Protein 3ET3 (pdb70)

CATH classification: 1.10.565.10

Secondary structure (DSSP, 8-state):
--HHHHHHHHHHHHHHHHHH-SS-HHHHHHHHHT-SSSPPPEEE-SHHHHHHHTTT---HHHHHHHHHHHHHHHHHHHHHHHHHHSTTGGGS-HHHHHHHHHHHHHHHHHHHHHHTEETTEEEETTTTEEEEHHHHHTSTHHHHTSSHHHHHHHHHHHTT---HHHHHHHHHHHHT-TT-TT-S-HHHHHHHHHHHHHHHHHHHHHH-TT-TTHHHHHHHHHHHHHHHHHHHHHHHHHHHHS-SS----HHHHHHHTT--/---HHHH-HHHHHHH-

Foldseek 3Di:
DDDVVLVVLLVLLLVQLCVLDVAFLVNLVCQVVVVDPDDHAQEDEEDVSVVVNVPQFVDPLVVVVVQVLVVLVSQLVSLLSSQVSNPLLVVDDVVLNVLLSLLQSQLLVLVRQLSQDDLFFGQGRSNNYTYGLNSQLPRPPLRNVQCPLSSVLSHVSCVLVDGSSLSSLLSNLSSLDLPRPPRPDRVSSVVSSVSSLVSNVVCCCVVPVPDPCSSVVSVVSSVVSNVSVVVNLVSVVCCVVDHDPDDHDPVVVVSSVVRD/DADPCRVCVVVVVVVD

GO terms:
  GO:0005515 protein binding (F, IPI)
  GO:0042802 identical protein binding (F, IPI)
  GO:0004879 nuclear receptor activity (F, IDA)
  GO:0005634 nucleus (C, IDA)
  GO:0035357 peroxisome proliferator activated receptor signaling pathway (P, IDA)
  GO:0003700 DNA-binding transcription factor activity (F, IDA)
  GO:0010629 negative regulation of gene expression (P, IDA)
  GO:1904893 negative regulation of receptor signaling pathway via STAT (P, IDA)
  GO:0035357 peroxisome proliferator activated receptor signaling pathway (P, IGI)
  GO:0010628 positive regulation of gene expression (P, IGI)
  GO:0010629 negative regulation of gene expression (P, IGI)
  GO:1903845 negative regulation of cellular response to transforming growth factor beta stimulus (P, IGI)
  GO:0060392 negative regulation of SMAD protein signal transduction (P, IGI)
  GO:0030512 negative regulation of transforming growth factor beta receptor signaling pathway (P, IGI)
  GO:0048662 negative regulation of smooth muscle cell proliferation (P, IGI)
  GO:0045668 negative regulation of osteoblast differentiation (P, IMP)
  GO:0030514 negative regulation of BMP signaling pathway (P, IMP)
  GO:0097677 STAT family protein binding (F, IPI)
  GO:0050699 WW domain binding (F, IMP)
  GO:0045944 positive regulation of transcription by RNA polymerase II (P, IDA)

Nearest PDB structures (foldseek):
  6ktm-assembly1_A  TM=9.977E-01  e=9.177E-34  Homo sapiens
  3b0r-assembly1_A  TM=9.880E-01  e=4.851E-33  Homo sapiens
  3adv-assembly1_A  TM=9.831E-01  e=4.032E-33  Homo sapiens
  4r6s-assembly2_A  TM=9.812E-01  e=6.403E-33  Homo sapiens
  6k0t-assembly1_A  TM=9.739E-01  e=4.223E-33  Homo sapiens

Structure (mmCIF, N/CA/C/O backbone):
data_3ET3
#
_entry.id   3ET3
#
_cell.length_a   52.853
_cell.length_b   86.671
_cell.length_c   122.135
_cell.angle_alpha   90.00
_cell.angle_beta   90.00
_cell.angle_gamma   90.00
#
_symmetry.space_group_name_H-M   'C 2 2 21'
#
loop_
_entity.id
_entity.type
_entity.pdbx_description
1 polymer 'Peroxisome proliferator-activated receptor gamma'
2 polymer 'Steroid receptor coactivator 1'
3 non-polymer '3-{5-methoxy-1-[(4-methoxyphenyl)sulfonyl]-1H-indol-3-yl}propanoic acid'
4 water water
#
loop_
_atom_site.group_PDB
_atom_site.id
_atom_site.type_symbol
_atom_site.label_atom_id
_atom_site.label_alt_id
_atom_site.label_comp_id
_atom_site.label_asym_id
_atom_site.label_entity_id
_atom_site.label_seq_id
_atom_site.pdbx_PDB_ins_code
_atom_site.Cartn_x
_atom_site.Cartn_y
_atom_site.Cartn_z
_atom_site.occupancy
_atom_site.B_iso_or_equiv
_atom_site.auth_seq_id
_atom_site.auth_comp_id
_atom_site.auth_asym_id
_atom_site.auth_atom_id
_atom_site.pdbx_PDB_model_num
ATOM 1 N N . MET A 1 21 ? 38.432 58.101 87.294 1.00 65.59 206 MET A N 1
ATOM 2 C CA . MET A 1 21 ? 37.883 58.363 85.970 1.00 64.53 206 MET A CA 1
ATOM 3 C C . MET A 1 21 ? 36.571 59.129 86.036 1.00 60.50 206 MET A C 1
ATOM 4 O O . MET A 1 21 ? 35.675 58.786 86.807 1.00 63.62 206 MET A O 1
ATOM 9 N N . GLU A 1 22 ? 36.469 60.173 85.223 1.00 53.80 207 GLU A N 1
ATOM 10 C CA . GLU A 1 22 ? 35.231 60.924 85.097 1.00 59.05 207 GLU A CA 1
ATOM 11 C C . GLU A 1 22 ? 34.454 60.476 83.858 1.00 49.12 207 GLU A C 1
ATOM 12 O O . GLU A 1 22 ? 34.990 59.784 82.988 1.00 38.79 207 GLU A O 1
ATOM 18 N N . SER A 1 23 ? 33.193 60.882 83.786 1.00 52.43 208 SER A N 1
ATOM 19 C CA . SER A 1 23 ? 32.267 60.387 82.770 1.00 54.55 208 SER A CA 1
ATOM 20 C C . SER A 1 23 ? 32.839 60.355 81.348 1.00 52.27 208 SER A C 1
ATOM 21 O O . SER A 1 23 ? 32.808 59.318 80.693 1.00 53.37 208 SER A O 1
ATOM 24 N N . ALA A 1 24 ? 33.360 61.482 80.873 1.00 54.59 209 ALA A N 1
ATOM 25 C CA . ALA A 1 24 ? 33.901 61.545 79.518 1.00 49.57 209 ALA A CA 1
ATOM 26 C C . ALA A 1 24 ? 34.895 60.413 79.251 1.00 43.75 209 ALA A C 1
ATOM 27 O O . ALA A 1 24 ? 34.851 59.779 78.202 1.00 47.13 209 ALA A O 1
ATOM 29 N N . ASP A 1 25 ? 35.780 60.157 80.208 1.00 43.41 210 ASP A N 1
ATOM 30 C CA . ASP A 1 25 ? 36.747 59.068 80.079 1.00 38.48 210 ASP A CA 1
ATOM 31 C C . ASP A 1 25 ? 36.057 57.710 80.069 1.00 42.08 210 ASP A C 1
ATOM 32 O O . ASP A 1 25 ? 36.444 56.818 79.320 1.00 35.72 210 ASP A O 1
ATOM 37 N N . LEU A 1 26 ? 35.054 57.546 80.925 1.00 43.06 211 LEU A N 1
ATOM 38 C CA . LEU A 1 26 ? 34.296 56.298 80.965 1.00 42.61 211 LEU A CA 1
ATOM 39 C C . LEU A 1 26 ? 33.576 56.022 79.651 1.00 40.83 211 LEU A C 1
ATOM 40 O O . LEU A 1 26 ? 33.466 54.869 79.230 1.00 35.50 211 LEU A O 1
ATOM 45 N N . ARG A 1 27 ? 33.077 57.081 79.016 1.00 41.00 212 ARG A N 1
ATOM 46 C CA . ARG A 1 27 ? 32.384 56.955 77.736 1.00 41.02 212 ARG A CA 1
ATOM 47 C C . ARG A 1 27 ? 33.362 56.601 76.619 1.00 39.20 212 ARG A C 1
ATOM 48 O O . ARG A 1 27 ? 33.043 55.821 75.715 1.00 39.51 212 ARG A O 1
ATOM 56 N N . ALA A 1 28 ? 34.554 57.183 76.681 1.00 38.50 213 ALA A N 1
ATOM 57 C CA . ALA A 1 28 ? 35.598 56.873 75.711 1.00 39.18 213 ALA A CA 1
ATOM 58 C C . ALA A 1 28 ? 36.017 55.414 75.838 1.00 36.25 213 ALA A C 1
ATOM 59 O O . ALA A 1 28 ? 36.229 54.732 74.840 1.00 33.86 213 ALA A O 1
ATOM 61 N N . LEU A 1 29 ? 36.132 54.940 77.076 1.00 34.46 214 LEU A N 1
ATOM 62 C CA . LEU A 1 29 ? 36.486 53.547 77.333 1.00 37.00 214 LEU A CA 1
ATOM 63 C C . LEU A 1 29 ? 35.430 52.593 76.786 1.00 32.76 214 LEU A C 1
ATOM 64 O O . LEU A 1 29 ? 35.752 51.597 76.140 1.00 37.76 214 LEU A O 1
ATOM 69 N N . ALA A 1 30 ? 34.165 52.905 77.039 1.00 31.43 215 ALA A N 1
ATOM 70 C CA . ALA A 1 30 ? 33.059 52.118 76.498 1.00 33.75 215 ALA A CA 1
ATOM 71 C C . ALA A 1 30 ? 33.078 52.035 74.962 1.00 34.69 215 ALA A C 1
ATOM 72 O O . ALA A 1 30 ? 32.869 50.971 74.387 1.00 35.94 215 ALA A O 1
ATOM 74 N N . LYS A 1 31 ? 33.327 53.156 74.295 1.00 37.79 216 LYS A N 1
ATOM 75 C CA . LYS A 1 31 ? 33.401 53.140 72.839 1.00 40.15 216 LYS A CA 1
ATOM 76 C C . LYS A 1 31 ? 34.634 52.381 72.346 1.00 36.05 216 LYS A C 1
ATOM 77 O O . LYS A 1 31 ? 34.553 51.620 71.384 1.00 34.33 216 LYS A O 1
ATOM 83 N N . HIS A 1 32 ? 35.770 52.593 73.006 1.00 34.55 217 HIS A N 1
ATOM 84 C CA . HIS A 1 32 ? 36.975 51.845 72.673 1.00 35.58 217 HIS A CA 1
ATOM 85 C C . HIS A 1 32 ? 36.694 50.355 72.676 1.00 31.09 217 HIS A C 1
ATOM 86 O O . HIS A 1 32 ? 37.050 49.649 71.741 1.00 30.31 217 HIS A O 1
ATOM 93 N N . LEU A 1 33 ? 36.065 49.876 73.747 1.00 34.30 218 LEU A N 1
ATOM 94 C CA . LEU A 1 33 ? 35.778 48.458 73.896 1.00 31.62 218 LEU A CA 1
ATOM 95 C C . LEU A 1 33 ? 34.801 47.974 72.839 1.00 26.75 218 LEU A C 1
ATOM 96 O O . LEU A 1 33 ? 34.966 46.892 72.294 1.00 30.72 218 LEU A O 1
ATOM 101 N N . TYR A 1 34 ? 33.775 48.773 72.566 1.00 29.48 219 TYR A N 1
ATOM 102 C CA . TYR A 1 34 ? 32.770 48.417 71.572 1.00 31.90 219 TYR A CA 1
ATOM 103 C C . TYR A 1 34 ? 33.386 48.213 70.195 1.00 32.20 219 TYR A C 1
ATOM 104 O O . TYR A 1 34 ? 33.055 47.256 69.502 1.00 26.54 219 TYR A O 1
ATOM 113 N N . ASP A 1 35 ? 34.269 49.127 69.806 1.00 32.53 220 ASP A N 1
ATOM 114 C CA . ASP A 1 35 ? 34.928 49.047 68.506 1.00 41.20 220 ASP A CA 1
ATOM 115 C C . ASP A 1 35 ? 35.806 47.806 68.394 1.00 41.51 220 ASP A C 1
ATOM 116 O O . ASP A 1 35 ? 35.798 47.141 67.367 1.00 31.65 220 ASP A O 1
ATOM 121 N N . SER A 1 36 ? 36.560 47.487 69.449 1.00 34.27 221 SER A N 1
ATOM 122 C CA . SER A 1 36 ? 37.404 46.295 69.420 1.00 37.76 221 SER A CA 1
ATOM 123 C C . SER A 1 36 ? 36.549 45.031 69.468 1.00 37.29 221 SER A C 1
ATOM 124 O O . SER A 1 36 ? 36.903 44.006 68.885 1.00 37.08 221 SER A O 1
ATOM 127 N N . TYR A 1 37 ? 35.429 45.109 70.179 1.00 32.52 222 TYR A N 1
ATOM 128 C CA . TYR A 1 37 ? 34.465 44.023 70.237 1.00 26.11 222 TYR A CA 1
ATOM 129 C C . TYR A 1 37 ? 33.987 43.721 68.816 1.00 36.38 222 TYR A C 1
ATOM 130 O O . TYR A 1 37 ? 33.960 42.572 68.391 1.00 32.36 222 TYR A O 1
ATOM 139 N N . ILE A 1 38 ? 33.619 44.766 68.083 1.00 31.61 223 ILE A N 1
ATOM 140 C CA . ILE A 1 38 ? 33.147 44.608 66.707 1.00 38.69 223 ILE A CA 1
ATOM 141 C C . ILE A 1 38 ? 34.227 44.016 65.791 1.00 35.47 223 ILE A C 1
ATOM 142 O O . ILE A 1 38 ? 33.935 43.215 64.909 1.00 34.94 223 ILE A O 1
ATOM 147 N N . LYS A 1 39 ? 35.477 44.385 66.022 1.00 35.92 224 LYS A N 1
ATOM 148 C CA . LYS A 1 39 ? 36.567 43.850 65.215 1.00 49.13 224 LYS A CA 1
ATOM 149 C C . LYS A 1 39 ? 36.971 42.426 65.603 1.00 43.57 224 LYS A C 1
ATOM 150 O O . LYS A 1 39 ? 37.529 41.698 64.784 1.00 40.68 224 LYS A O 1
ATOM 156 N N . SER A 1 40 ? 36.668 42.021 66.834 1.00 34.05 225 SER A N 1
ATOM 157 C CA . SER A 1 40 ? 37.065 40.697 67.326 1.00 38.24 225 SER A CA 1
ATOM 158 C C . SER A 1 40 ? 36.026 39.589 67.131 1.00 33.22 225 SER A C 1
ATOM 159 O O . SER A 1 40 ? 36.382 38.425 66.956 1.00 33.98 225 SER A O 1
ATOM 162 N N . PHE A 1 41 ? 34.749 39.941 67.201 1.00 31.56 226 PHE A N 1
ATOM 163 C CA . PHE A 1 41 ? 33.683 38.947 67.120 1.00 25.83 226 PHE A CA 1
ATOM 164 C C . PHE A 1 41 ? 32.831 39.134 65.865 1.00 35.76 226 PHE A C 1
ATOM 165 O O . PHE A 1 41 ? 32.043 40.071 65.778 1.00 33.21 226 PHE A O 1
ATOM 173 N N . PRO A 1 42 ? 32.983 38.226 64.891 1.00 41.51 227 PRO A N 1
ATOM 174 C CA . PRO A 1 42 ? 32.286 38.314 63.601 1.00 47.81 227 PRO A CA 1
ATOM 175 C C . PRO A 1 42 ? 30.765 38.349 63.737 1.00 43.17 227 PRO A C 1
ATOM 176 O O . PRO A 1 42 ? 30.111 39.153 63.071 1.00 38.90 227 PRO A O 1
ATOM 180 N N . LEU A 1 43 ? 30.209 37.500 64.596 1.00 35.50 228 LEU A N 1
ATOM 181 C CA . LEU A 1 43 ? 28.765 37.465 64.789 1.00 35.52 228 LEU A CA 1
ATOM 182 C C . LEU A 1 43 ? 28.348 38.187 66.073 1.00 38.90 228 LEU A C 1
ATOM 183 O O . LEU A 1 43 ? 28.572 37.700 67.178 1.00 39.10 228 LEU A O 1
ATOM 188 N N . THR A 1 44 ? 27.752 39.361 65.904 1.00 38.21 229 THR A N 1
ATOM 189 C CA . THR A 1 44 ? 27.301 40.178 67.018 1.00 40.41 229 THR A CA 1
ATOM 190 C C . THR A 1 44 ? 25.898 39.774 67.471 1.00 39.67 229 THR A C 1
ATOM 191 O O . THR A 1 44 ? 25.207 39.017 66.778 1.00 31.52 229 THR A O 1
ATOM 195 N N . LYS A 1 45 ? 25.474 40.267 68.634 1.00 32.87 230 LYS A N 1
ATOM 196 C CA . LYS A 1 45 ? 24.105 40.025 69.078 1.00 30.86 230 LYS A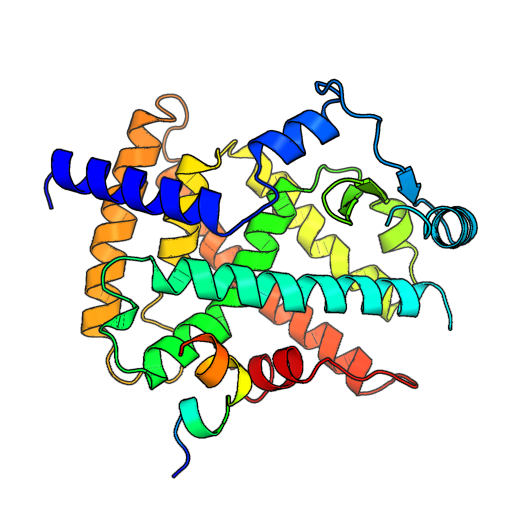 CA 1
ATOM 197 C C . LYS A 1 45 ? 23.118 40.667 68.106 1.00 32.87 230 LYS A C 1
ATOM 198 O O . LYS A 1 45 ? 22.073 40.093 67.798 1.00 30.34 230 LYS A O 1
ATOM 204 N N . ALA A 1 46 ? 23.453 41.862 67.626 1.00 34.03 231 ALA A N 1
ATOM 205 C CA . ALA A 1 46 ? 22.583 42.567 66.684 1.00 40.45 231 ALA A CA 1
ATOM 206 C C . ALA A 1 46 ? 22.228 41.685 65.488 1.00 42.02 231 ALA A C 1
ATOM 207 O O . ALA A 1 46 ? 21.048 41.492 65.178 1.00 40.62 231 ALA A O 1
ATOM 209 N N . LYS A 1 47 ? 23.250 41.146 64.829 1.00 41.78 232 LYS A N 1
ATOM 210 C CA . LYS A 1 47 ? 23.045 40.285 63.667 1.00 47.13 232 LYS A CA 1
ATOM 211 C C . LYS A 1 47 ? 22.270 39.045 64.082 1.00 44.10 232 LYS A C 1
ATOM 212 O O . LYS A 1 47 ? 21.273 38.670 63.460 1.00 41.98 232 LYS A O 1
ATOM 218 N N . ALA A 1 48 ? 22.738 38.411 65.151 1.00 34.29 233 ALA A N 1
ATOM 219 C CA . ALA A 1 48 ? 22.124 37.194 65.647 1.00 28.75 233 ALA A CA 1
ATOM 220 C C . ALA A 1 48 ? 20.618 37.344 65.888 1.00 35.57 233 ALA A C 1
ATOM 221 O O . ALA A 1 48 ? 19.843 36.482 65.491 1.00 38.68 233 ALA A O 1
ATOM 223 N N . ARG A 1 49 ? 20.201 38.422 66.551 1.00 37.63 234 ARG A N 1
ATOM 224 C CA . ARG A 1 49 ? 18.790 38.560 66.905 1.00 36.22 234 ARG A CA 1
ATOM 225 C C . ARG A 1 49 ? 17.971 38.875 65.661 1.00 46.56 234 ARG A C 1
ATOM 226 O O . ARG A 1 49 ? 16.797 38.526 65.576 1.00 48.89 234 ARG A O 1
ATOM 234 N N . ALA A 1 50 ? 18.601 39.542 64.701 1.00 43.01 235 ALA A N 1
ATOM 235 C CA . ALA A 1 50 ? 17.958 39.843 63.426 1.00 50.56 235 ALA A CA 1
ATOM 236 C C . ALA A 1 50 ? 17.612 38.544 62.702 1.00 54.28 235 ALA A C 1
ATOM 237 O O . ALA A 1 50 ? 16.518 38.388 62.153 1.00 58.51 235 ALA A O 1
ATOM 239 N N . ILE A 1 51 ? 18.559 37.615 62.716 1.00 45.09 236 ILE A N 1
ATOM 240 C CA . ILE A 1 51 ? 18.387 36.294 62.133 1.00 50.72 236 ILE A CA 1
ATOM 241 C C . ILE A 1 51 ? 17.326 35.487 62.877 1.00 51.09 236 ILE A C 1
ATOM 242 O O . ILE A 1 51 ? 16.431 34.899 62.263 1.00 51.18 236 ILE A O 1
ATOM 247 N N . LEU A 1 52 ? 17.439 35.462 64.199 1.00 40.89 237 LEU A N 1
ATOM 248 C CA . LEU A 1 52 ? 16.475 34.800 65.076 1.00 44.41 237 LEU A CA 1
ATOM 249 C C . LEU A 1 52 ? 15.054 35.345 64.921 1.00 54.10 237 LEU A C 1
ATOM 250 O O . LEU A 1 52 ? 14.076 34.623 65.125 1.00 60.34 237 LEU A O 1
ATOM 255 N N . THR A 1 53 ? 14.946 36.627 64.589 1.00 52.06 238 THR A N 1
ATOM 256 C CA . THR A 1 53 ? 13.651 37.288 64.498 1.00 59.55 238 THR A CA 1
ATOM 257 C C . THR A 1 53 ? 13.089 37.193 63.083 1.00 61.11 238 THR A C 1
ATOM 258 O O . THR A 1 53 ? 11.907 37.449 62.855 1.00 56.56 238 THR A O 1
ATOM 262 N N . GLY A 1 54 ? 13.948 36.812 62.142 1.00 70.03 239 GLY A N 1
ATOM 263 C CA . GLY A 1 54 ? 13.580 36.746 60.740 1.00 80.09 239 GLY A CA 1
ATOM 264 C C . GLY A 1 54 ? 13.573 38.128 60.117 1.00 83.70 239 GLY A C 1
ATOM 265 O O . GLY A 1 54 ? 13.076 38.321 59.008 1.00 89.93 239 GLY A O 1
ATOM 266 N N . LYS A 1 55 ? 14.131 39.094 60.839 1.00 78.15 240 LYS A N 1
ATOM 267 C CA . LYS A 1 55 ? 14.145 40.478 60.383 1.00 86.23 240 LYS A CA 1
ATOM 268 C C . LYS A 1 55 ? 15.409 40.809 59.591 1.00 86.10 240 LYS A C 1
ATOM 269 O O . LYS A 1 55 ? 15.969 41.899 59.723 1.00 86.04 240 LYS A O 1
ATOM 275 N N . THR A 1 56 ? 15.850 39.857 58.773 1.00 79.53 241 THR A N 1
ATOM 276 C CA . THR A 1 56 ? 16.989 40.055 57.884 1.00 77.51 241 THR A CA 1
ATOM 277 C C . THR A 1 56 ? 16.599 39.711 56.453 1.00 76.54 241 THR A C 1
ATOM 278 O O . THR A 1 56 ? 15.690 38.909 56.234 1.00 65.46 241 THR A O 1
ATOM 282 N N . THR A 1 57 ? 17.288 40.317 55.487 1.00 80.57 242 THR A N 1
ATOM 283 C CA . THR A 1 57 ? 17.123 39.956 54.079 1.00 86.43 242 THR A CA 1
ATOM 284 C C . THR A 1 57 ? 17.826 38.629 53.791 1.00 88.47 242 THR A C 1
ATOM 285 O O . THR A 1 57 ? 17.627 38.022 52.737 1.00 80.92 242 THR A O 1
ATOM 289 N N . ASP A 1 58 ? 18.645 38.185 54.741 1.00 92.36 243 ASP A N 1
ATOM 290 C CA . ASP A 1 58 ? 19.368 36.924 54.624 1.00 97.26 243 ASP A CA 1
ATOM 291 C C . ASP A 1 58 ? 18.395 35.751 54.586 1.00 93.02 243 ASP A C 1
ATOM 292 O O . ASP A 1 58 ? 17.286 35.840 55.115 1.00 92.12 243 ASP A O 1
ATOM 297 N N . LYS A 1 59 ? 18.808 34.653 53.963 1.00 91.52 244 LYS A N 1
ATOM 298 C CA . LYS A 1 59 ? 17.980 33.450 53.933 1.00 89.56 244 LYS A CA 1
ATOM 299 C C . LYS A 1 59 ? 17.983 32.766 55.302 1.00 84.56 244 LYS A C 1
ATOM 300 O O . LYS A 1 59 ? 19.026 32.672 55.954 1.00 78.73 244 LYS A O 1
ATOM 306 N N . SER A 1 60 ? 16.811 32.303 55.732 1.00 78.62 245 SER A N 1
ATOM 307 C CA . SER A 1 60 ? 16.658 31.668 57.040 1.00 73.50 245 SER A CA 1
ATOM 308 C C . SER A 1 60 ? 17.665 30.540 57.246 1.00 61.88 245 SER A C 1
ATOM 309 O O . SER A 1 60 ? 17.983 29.804 56.309 1.00 55.35 245 SER A O 1
ATOM 312 N N . PRO A 1 61 ? 18.165 30.395 58.482 1.00 55.42 246 PRO A N 1
ATOM 313 C CA . PRO A 1 61 ? 19.140 29.344 58.783 1.00 56.46 246 PRO A CA 1
ATOM 314 C C . PRO A 1 61 ? 18.599 27.964 58.430 1.00 50.04 246 PRO A C 1
ATOM 315 O O . PRO A 1 61 ? 17.385 27.743 58.451 1.00 45.19 246 PRO A O 1
ATOM 319 N N . PHE A 1 62 ? 19.496 27.044 58.105 1.00 46.80 247 PHE A N 1
ATOM 320 C CA . PHE A 1 62 ? 19.114 25.651 57.955 1.00 47.29 247 PHE A CA 1
ATOM 321 C C . PHE A 1 62 ? 18.838 25.092 59.347 1.00 48.04 247 PHE A C 1
ATOM 322 O O . PHE A 1 62 ? 19.636 25.287 60.266 1.00 42.44 247 PHE A O 1
ATOM 330 N N . VAL A 1 63 ? 17.706 24.410 59.509 1.00 45.21 248 VAL A N 1
ATOM 331 C CA . VAL A 1 63 ? 17.320 23.892 60.815 1.00 39.93 248 VAL A CA 1
ATOM 332 C C . VAL A 1 63 ? 17.785 22.458 61.008 1.00 38.37 248 VAL A C 1
ATOM 333 O O . VAL A 1 63 ? 17.433 21.581 60.229 1.00 39.39 248 VAL A O 1
ATOM 337 N N . ILE A 1 64 ? 18.598 22.230 62.034 1.00 39.34 249 ILE A N 1
ATOM 338 C CA . ILE A 1 64 ? 18.966 20.874 62.428 1.00 42.77 249 ILE A CA 1
ATOM 339 C C . ILE A 1 64 ? 18.095 20.440 63.608 1.00 40.12 249 ILE A C 1
ATOM 340 O O . ILE A 1 64 ? 18.194 21.002 64.694 1.00 38.20 249 ILE A O 1
ATOM 345 N N . TYR A 1 65 ? 17.244 19.443 63.384 1.00 42.99 250 TYR A N 1
ATOM 346 C CA . TYR A 1 65 ? 16.319 18.967 64.403 1.00 41.96 250 TYR A CA 1
ATOM 347 C C . TYR A 1 65 ? 16.453 17.461 64.641 1.00 42.85 250 TYR A C 1
ATOM 348 O O . TYR A 1 65 ? 15.800 16.902 65.517 1.00 53.85 250 TYR A O 1
ATOM 357 N N . ASP A 1 66 ? 17.307 16.811 63.856 1.00 49.11 251 ASP A N 1
ATOM 358 C CA . ASP A 1 66 ? 17.536 15.374 63.987 1.00 44.90 251 ASP A CA 1
ATOM 359 C C . ASP A 1 66 ? 18.751 14.918 63.173 1.00 44.03 251 ASP A C 1
ATOM 360 O O . ASP A 1 66 ? 19.388 15.717 62.488 1.00 45.29 251 ASP A O 1
ATOM 365 N N . MET A 1 67 ? 19.060 13.628 63.253 1.00 47.28 252 MET A N 1
ATOM 366 C CA . MET A 1 67 ? 20.241 13.076 62.594 1.00 54.30 252 MET A CA 1
ATOM 367 C C . MET A 1 67 ? 20.237 13.334 61.092 1.00 57.18 252 MET A C 1
ATOM 368 O O . MET A 1 67 ? 21.244 13.759 60.524 1.00 60.89 252 MET A O 1
ATOM 373 N N . ASN A 1 68 ? 19.097 13.076 60.457 1.00 50.50 253 ASN A N 1
ATOM 374 C CA . ASN A 1 68 ? 18.940 13.291 59.024 1.00 49.47 253 ASN A CA 1
ATOM 375 C C . ASN A 1 68 ? 19.181 14.738 58.611 1.00 46.31 253 ASN A C 1
ATOM 376 O O . ASN A 1 68 ? 19.916 15.003 57.666 1.00 47.61 253 ASN A O 1
ATOM 381 N N . SER A 1 69 ? 18.551 15.669 59.320 1.00 43.47 254 SER A N 1
ATOM 382 C CA . SER A 1 69 ? 18.679 17.088 59.007 1.00 46.22 254 SER A CA 1
ATOM 383 C C . SER A 1 69 ? 20.105 17.586 59.246 1.00 52.26 254 SER A C 1
ATOM 384 O O . SER A 1 69 ? 20.569 18.520 58.585 1.00 54.72 254 SER A O 1
ATOM 387 N N . LEU A 1 70 ? 20.797 16.956 60.190 1.00 57.72 255 LEU A N 1
ATOM 388 C CA . LEU A 1 70 ? 22.191 17.285 60.474 1.00 60.51 255 LEU A CA 1
ATOM 389 C C . LEU A 1 70 ? 23.077 16.909 59.290 1.00 65.28 255 LEU A C 1
ATOM 390 O O . LEU A 1 70 ? 23.753 17.764 58.716 1.00 66.20 255 LEU A O 1
ATOM 395 N N . MET A 1 71 ? 23.069 15.626 58.937 1.00 63.07 256 MET A N 1
ATOM 396 C CA . MET A 1 71 ? 23.862 15.124 57.817 1.00 70.60 256 MET A CA 1
ATOM 397 C C . MET A 1 71 ? 23.540 15.924 56.567 1.00 71.38 256 MET A C 1
ATOM 398 O O . MET A 1 71 ? 24.424 16.293 55.792 1.00 73.57 256 MET A O 1
ATOM 403 N N . MET A 1 72 ? 22.256 16.200 56.395 1.00 70.44 257 MET A N 1
ATOM 404 C CA . MET A 1 72 ? 21.751 16.865 55.209 1.00 70.09 257 MET A CA 1
ATOM 405 C C . MET A 1 72 ? 22.212 18.312 55.128 1.00 71.34 257 MET A C 1
ATOM 406 O O . MET A 1 72 ? 22.499 18.819 54.047 1.00 75.42 257 MET A O 1
ATOM 411 N N . GLY A 1 73 ? 22.276 18.978 56.274 1.00 72.89 258 GLY A N 1
ATOM 412 C CA . GLY A 1 73 ? 22.607 20.390 56.308 1.00 79.69 258 GLY A CA 1
ATOM 413 C C . GLY A 1 73 ? 24.091 20.684 56.386 1.00 84.38 258 GLY A C 1
ATOM 414 O O . GLY A 1 73 ? 24.497 21.845 56.375 1.00 80.11 258 GLY A O 1
ATOM 415 N N . GLU A 1 74 ? 24.902 19.634 56.459 1.00 95.66 259 GLU A N 1
ATOM 416 C CA . GLU A 1 74 ? 26.350 19.788 56.587 1.00 105.71 259 GLU A CA 1
ATOM 417 C C . GLU A 1 74 ? 26.990 20.381 55.335 1.00 110.48 259 GLU A C 1
ATOM 418 O O . GLU A 1 74 ? 28.186 20.207 55.103 1.00 107.48 259 GLU A O 1
ATOM 424 N N . ASP A 1 75 ? 26.193 21.083 54.536 1.00 118.74 260 ASP A N 1
ATOM 425 C CA . ASP A 1 75 ? 26.685 21.704 53.311 1.00 126.68 260 ASP A CA 1
ATOM 426 C C . ASP A 1 75 ? 26.756 23.225 53.421 1.00 122.91 260 ASP A C 1
ATOM 427 O O . ASP A 1 75 ? 27.327 23.889 52.556 1.00 124.17 260 ASP A O 1
ATOM 432 N N . LYS A 1 76 ? 26.168 23.774 54.480 1.00 117.90 261 LYS A N 1
ATOM 433 C CA . LYS A 1 76 ? 26.305 25.199 54.767 1.00 111.84 261 LYS A CA 1
ATOM 434 C C . LYS A 1 76 ? 26.803 25.420 56.191 1.00 108.26 261 LYS A C 1
ATOM 435 O O . LYS A 1 76 ? 27.283 26.501 56.527 1.00 108.26 261 LYS A O 1
ATOM 441 N N . ILE A 1 77 ? 26.690 24.387 57.022 1.00 107.62 262 ILE A N 1
ATOM 442 C CA . ILE A 1 77 ? 27.135 24.465 58.411 1.00 101.85 262 ILE A CA 1
ATOM 443 C C . ILE A 1 77 ? 28.499 23.801 58.600 1.00 107.05 262 ILE A C 1
ATOM 444 O O . ILE A 1 77 ? 29.166 23.440 57.629 1.00 110.07 262 ILE A O 1
ATOM 449 N N . LYS A 1 90 ? 31.183 9.067 62.742 1.00 123.65 275 LYS A N 1
ATOM 450 C CA . LYS A 1 90 ? 30.747 8.408 63.968 1.00 124.48 275 LYS A CA 1
ATOM 451 C C . LYS A 1 90 ? 29.248 8.586 64.199 1.00 119.40 275 LYS A C 1
ATOM 452 O O . LYS A 1 90 ? 28.473 8.672 63.246 1.00 124.29 275 LYS A O 1
ATOM 458 N N . GLU A 1 91 ? 28.844 8.636 65.465 1.00 106.67 276 GLU A N 1
ATOM 459 C CA . GLU A 1 91 ? 27.434 8.787 65.809 1.00 90.57 276 GLU A CA 1
ATOM 460 C C . GLU A 1 91 ? 27.071 10.257 65.988 1.00 75.99 276 GLU A C 1
ATOM 461 O O . GLU A 1 91 ? 27.938 11.088 66.247 1.00 70.66 276 GLU A O 1
ATOM 467 N N . VAL A 1 92 ? 25.785 10.565 65.854 1.00 65.75 277 VAL A N 1
ATOM 468 C CA . VAL A 1 92 ? 25.298 11.940 65.911 1.00 57.25 277 VAL A CA 1
ATOM 469 C C . VAL A 1 92 ? 25.811 12.707 67.136 1.00 51.93 277 VAL A C 1
ATOM 470 O O . VAL A 1 92 ? 26.415 13.769 66.996 1.00 59.24 277 VAL A O 1
ATOM 474 N N . ALA A 1 93 ? 25.577 12.165 68.328 1.00 45.55 278 ALA A N 1
ATOM 475 C CA . ALA A 1 93 ? 25.972 12.839 69.566 1.00 45.66 278 ALA A CA 1
ATOM 476 C C . ALA A 1 93 ? 27.417 13.313 69.503 1.00 42.63 278 ALA A C 1
ATOM 477 O O . ALA A 1 93 ? 27.739 14.425 69.925 1.00 41.16 278 ALA A O 1
ATOM 479 N N . ILE A 1 94 ? 28.281 12.460 68.966 1.00 52.72 279 ILE A N 1
ATOM 480 C CA . ILE A 1 94 ? 29.710 12.738 68.926 1.00 55.85 279 ILE A CA 1
ATOM 481 C C . ILE A 1 94 ? 30.067 13.741 67.833 1.00 56.76 279 ILE A C 1
ATOM 482 O O . ILE A 1 94 ? 31.024 14.501 67.972 1.00 47.63 279 ILE A O 1
ATOM 487 N N . ARG A 1 95 ? 29.300 13.746 66.747 1.00 52.74 280 ARG A N 1
ATOM 488 C CA . ARG A 1 95 ? 29.513 14.727 65.687 1.00 49.31 280 ARG A CA 1
ATOM 489 C C . ARG A 1 95 ? 29.166 16.121 66.198 1.00 43.46 280 ARG A C 1
ATOM 490 O O . ARG A 1 95 ? 29.853 17.100 65.896 1.00 39.67 280 ARG A O 1
ATOM 498 N N . ILE A 1 96 ? 28.095 16.205 66.979 1.00 36.21 281 ILE A N 1
ATOM 499 C CA . ILE A 1 96 ? 27.681 17.481 67.551 1.00 40.11 281 ILE A CA 1
ATOM 500 C C . ILE A 1 96 ? 28.711 17.971 68.572 1.00 40.51 281 ILE A C 1
ATOM 501 O O . ILE A 1 96 ? 29.08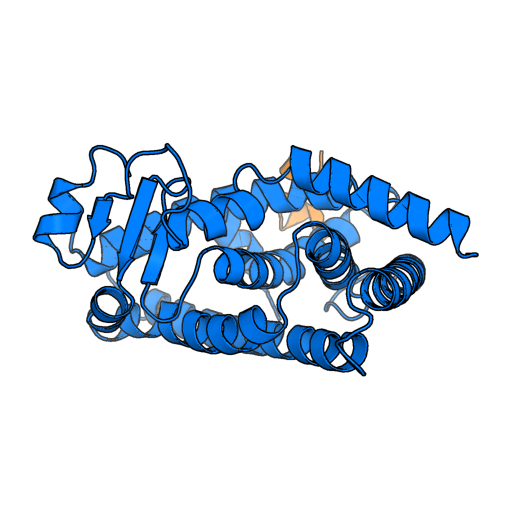0 19.144 68.582 1.00 40.00 281 ILE A O 1
ATOM 506 N N . PHE A 1 97 ? 29.185 17.057 69.411 1.00 30.89 282 PHE A N 1
ATOM 507 C CA . PHE A 1 97 ? 30.222 17.376 70.393 1.00 43.19 282 PHE A CA 1
ATOM 508 C C . PHE A 1 97 ? 31.460 17.962 69.709 1.00 45.28 282 PHE A C 1
ATOM 509 O O . PHE A 1 97 ? 32.036 18.934 70.187 1.00 43.40 282 PHE A O 1
ATOM 517 N N . GLN A 1 98 ? 31.848 17.376 68.578 1.00 41.26 283 GLN A N 1
ATOM 518 C CA . GLN A 1 98 ? 33.029 17.823 67.843 1.00 42.40 283 GLN A CA 1
ATOM 519 C C . GLN A 1 98 ? 32.818 19.160 67.145 1.00 35.66 283 GLN A C 1
ATOM 520 O O . GLN A 1 98 ? 33.735 19.967 67.069 1.00 42.57 283 GLN A O 1
ATOM 526 N N . GLY A 1 99 ? 31.614 19.388 66.627 1.00 40.30 284 GLY A N 1
ATOM 527 C CA . GLY A 1 99 ? 31.256 20.687 66.079 1.00 40.84 284 GLY A CA 1
ATOM 528 C C . GLY A 1 99 ? 31.359 21.799 67.111 1.00 36.29 284 GLY A C 1
ATOM 529 O O . GLY A 1 99 ? 31.912 22.868 66.838 1.00 38.71 284 GLY A O 1
ATOM 530 N N . CYS A 1 100 ? 30.826 21.544 68.304 1.00 33.44 285 CYS A N 1
ATOM 531 C CA . CYS A 1 100 ? 30.885 22.495 69.409 1.00 39.20 285 CYS A CA 1
ATOM 532 C C . CYS A 1 100 ? 32.324 22.797 69.816 1.00 36.41 285 CYS A C 1
ATOM 533 O O . CYS A 1 100 ? 32.679 23.941 70.085 1.00 37.38 285 CYS A O 1
ATOM 536 N N . GLN A 1 101 ? 33.152 21.762 69.839 1.00 33.50 286 GLN A N 1
ATOM 537 C CA . GLN A 1 101 ? 34.548 21.899 70.230 1.00 43.50 286 GLN A CA 1
ATOM 538 C C . GLN A 1 101 ? 35.334 22.713 69.199 1.00 43.09 286 GLN A C 1
ATOM 539 O O . GLN A 1 101 ? 36.173 23.542 69.556 1.00 37.07 286 GLN A O 1
ATOM 545 N N . PHE A 1 102 ? 35.051 22.475 67.922 1.00 38.55 287 PHE A N 1
ATOM 546 C CA . PHE A 1 102 ? 35.626 23.271 66.844 1.00 40.42 287 PHE A CA 1
ATOM 547 C C . PHE A 1 102 ? 35.266 24.747 67.019 1.00 37.40 287 PHE A C 1
ATOM 548 O O . PHE A 1 102 ? 36.104 25.630 66.827 1.00 36.89 287 PHE A O 1
ATOM 556 N N . ARG A 1 103 ? 34.015 25.013 67.374 1.00 34.31 288 ARG A N 1
ATOM 557 C CA . ARG A 1 103 ? 33.558 26.382 67.579 1.00 30.89 288 ARG A CA 1
ATOM 558 C C . ARG A 1 103 ? 34.201 27.011 68.828 1.00 32.12 288 ARG A C 1
ATOM 559 O O . ARG A 1 103 ? 34.659 28.155 68.790 1.00 28.39 288 ARG A O 1
ATOM 567 N N . SER A 1 104 ? 34.238 26.265 69.931 1.00 29.54 289 SER A N 1
ATOM 568 C CA . SER A 1 104 ? 34.873 26.757 71.150 1.00 35.09 289 SER A CA 1
ATOM 569 C C . SER A 1 104 ? 36.300 27.209 70.870 1.00 31.82 289 SER A C 1
ATOM 570 O O . SER A 1 104 ? 36.725 28.269 71.314 1.00 30.07 289 SER A O 1
ATOM 573 N N . VAL A 1 105 ? 37.040 26.387 70.133 1.00 35.47 290 VAL A N 1
ATOM 574 C CA . VAL A 1 105 ? 38.430 26.700 69.816 1.00 31.07 290 VAL A CA 1
ATOM 575 C C . VAL A 1 105 ? 38.534 28.035 69.088 1.00 35.12 290 VAL A C 1
ATOM 576 O O . VAL A 1 105 ? 39.383 28.865 69.424 1.00 32.98 290 VAL A O 1
ATOM 580 N N . GLU A 1 106 ? 37.654 28.248 68.106 1.00 29.38 291 GLU A N 1
ATOM 581 C CA . GLU A 1 106 ? 37.622 29.521 67.390 1.00 28.11 291 GLU A CA 1
ATOM 582 C C . GLU A 1 106 ? 37.210 30.685 68.301 1.00 25.78 291 GLU A C 1
ATOM 583 O O . GLU A 1 106 ? 37.708 31.799 68.153 1.00 26.90 291 GLU A O 1
ATOM 589 N N . ALA A 1 107 ? 36.323 30.413 69.256 1.00 25.49 292 ALA A N 1
ATOM 590 C CA . ALA A 1 107 ? 35.830 31.456 70.155 1.00 24.56 292 ALA A CA 1
ATOM 591 C C . ALA A 1 107 ? 36.931 31.908 71.100 1.00 25.79 292 ALA A C 1
ATOM 592 O O . ALA A 1 107 ? 37.076 33.095 71.375 1.00 30.22 292 ALA A O 1
ATOM 594 N N . VAL A 1 108 ? 37.720 30.956 71.592 1.00 28.68 293 VAL A N 1
ATOM 595 C CA . VAL A 1 108 ? 38.866 31.277 72.438 1.00 32.75 293 VAL A CA 1
ATOM 596 C C . VAL A 1 108 ? 39.834 32.204 71.713 1.00 34.60 293 VAL A C 1
ATOM 597 O O . VAL A 1 108 ? 40.366 33.138 72.293 1.00 29.60 293 VAL A O 1
ATOM 601 N N . GLN A 1 109 ? 40.065 31.951 70.433 1.00 29.10 294 GLN A N 1
ATOM 602 C CA . GLN A 1 109 ? 40.959 32.811 69.682 1.00 28.62 294 GLN A CA 1
ATOM 603 C C . GLN A 1 109 ? 40.387 34.219 69.567 1.00 30.35 294 GLN A C 1
ATOM 604 O O . GLN A 1 109 ? 41.123 35.195 69.702 1.00 30.83 294 GLN A O 1
ATOM 610 N N . GLU A 1 110 ? 39.079 34.323 69.323 1.00 30.10 295 GLU A N 1
ATOM 611 C CA . GLU A 1 110 ? 38.430 35.629 69.213 1.00 30.70 295 GLU A CA 1
ATOM 612 C C . GLU A 1 110 ? 38.472 36.377 70.554 1.00 27.36 295 GLU A C 1
ATOM 613 O O . GLU A 1 110 ? 38.712 37.583 70.594 1.00 26.56 295 GLU A O 1
ATOM 619 N N . ILE A 1 111 ? 38.214 35.659 71.642 1.00 26.72 296 ILE A N 1
ATOM 620 C CA . ILE A 1 111 ? 38.205 36.272 72.976 1.00 31.65 296 ILE A CA 1
ATOM 621 C C . ILE A 1 111 ? 39.607 36.760 73.354 1.00 28.10 296 ILE A C 1
ATOM 622 O O . ILE A 1 111 ? 39.769 37.819 73.969 1.00 28.86 296 ILE A O 1
ATOM 627 N N . THR A 1 112 ? 40.630 36.019 72.924 1.00 27.94 297 THR A N 1
ATOM 628 C CA . THR A 1 112 ? 42.004 36.400 73.212 1.00 28.54 297 THR A CA 1
ATOM 629 C C . THR A 1 112 ? 42.363 37.700 72.481 1.00 34.58 297 THR A C 1
ATOM 630 O O . THR A 1 112 ? 43.008 38.591 73.037 1.00 30.30 297 THR A O 1
ATOM 634 N N . GLU A 1 113 ? 41.926 37.817 71.236 1.00 31.40 298 GLU A N 1
ATOM 635 C CA . GLU A 1 113 ? 42.147 39.052 70.497 1.00 34.09 298 GLU A CA 1
ATOM 636 C C . GLU A 1 113 ? 41.433 40.208 71.200 1.00 30.37 298 GLU A C 1
ATOM 637 O O . GLU A 1 113 ? 41.992 41.289 71.357 1.00 30.66 298 GLU A O 1
ATOM 643 N N . TYR A 1 114 ? 40.207 39.978 71.647 1.00 29.93 299 TYR A N 1
ATOM 644 C CA . TYR A 1 114 ? 39.484 41.030 72.361 1.00 29.52 299 TYR A CA 1
ATOM 645 C C . TYR A 1 114 ? 40.196 41.436 73.648 1.00 32.04 299 TYR A C 1
ATOM 646 O O . TYR A 1 114 ? 40.377 42.629 73.915 1.00 30.84 299 TYR A O 1
ATOM 655 N N . ALA A 1 115 ? 40.602 40.451 74.447 1.00 26.23 300 ALA A N 1
ATOM 656 C CA . ALA A 1 115 ? 41.307 40.740 75.694 1.00 30.46 300 ALA A CA 1
ATOM 657 C C . ALA A 1 115 ? 42.490 41.678 75.466 1.00 31.51 300 ALA A C 1
ATOM 658 O O . ALA A 1 115 ? 42.698 42.625 76.225 1.00 32.96 300 ALA A O 1
ATOM 660 N N . LYS A 1 116 ? 43.251 41.424 74.406 1.00 33.70 301 LYS A N 1
ATOM 661 C CA . LYS A 1 116 ? 44.468 42.184 74.131 1.00 34.18 301 LYS A CA 1
ATOM 662 C C . LYS A 1 116 ? 44.141 43.649 73.811 1.00 37.25 301 LYS A C 1
ATOM 663 O O . LYS A 1 116 ? 45.015 44.506 73.844 1.00 37.84 301 LYS A O 1
ATOM 669 N N . SER A 1 117 ? 42.873 43.929 73.525 1.00 33.85 302 SER A N 1
ATOM 670 C CA . SER A 1 117 ? 42.432 45.292 73.227 1.00 37.26 302 SER A CA 1
ATOM 671 C C . SER A 1 117 ? 41.980 46.069 74.471 1.00 41.38 302 SER A C 1
ATOM 672 O O . SER A 1 117 ? 41.847 47.294 74.429 1.00 36.67 302 SER A O 1
ATOM 675 N N . ILE A 1 118 ? 41.745 45.360 75.576 1.00 35.24 303 ILE A N 1
ATOM 676 C CA . ILE A 1 118 ? 41.290 45.999 76.808 1.00 31.20 303 ILE A CA 1
ATOM 677 C C . ILE A 1 118 ? 42.434 46.815 77.369 1.00 32.47 303 ILE A C 1
ATOM 678 O O . ILE A 1 118 ? 43.495 46.274 77.668 1.00 38.86 303 ILE A O 1
ATOM 683 N N . PRO A 1 119 ? 42.233 48.132 77.498 1.00 38.52 304 PRO A N 1
ATOM 684 C CA . PRO A 1 119 ? 43.319 49.003 77.956 1.00 41.89 304 PRO A CA 1
ATOM 685 C C . PRO A 1 119 ? 43.949 48.511 79.261 1.00 41.93 304 PRO A C 1
ATOM 686 O O . PRO A 1 119 ? 43.256 48.370 80.274 1.00 34.45 304 PRO A O 1
ATOM 690 N N . GLY A 1 120 ? 45.249 48.232 79.208 1.00 36.09 305 GLY A N 1
ATOM 691 C CA . GLY A 1 120 ? 46.015 47.814 80.367 1.00 41.09 305 GLY A CA 1
ATOM 692 C C . GLY A 1 120 ? 46.308 46.325 80.426 1.00 32.92 305 GLY A C 1
ATOM 693 O O . GLY A 1 120 ? 47.226 45.889 81.130 1.00 36.24 305 GLY A O 1
ATOM 694 N N . PHE A 1 121 ? 45.526 45.537 79.701 1.00 33.83 306 PHE A N 1
ATOM 695 C CA . PHE A 1 121 ? 45.670 44.085 79.745 1.00 32.34 306 PHE A CA 1
ATOM 696 C C . PHE A 1 121 ? 47.044 43.579 79.306 1.00 36.66 306 PHE A C 1
ATOM 697 O O . PHE A 1 121 ? 47.634 42.727 79.964 1.00 34.62 306 PHE A O 1
ATOM 705 N N . VAL A 1 122 ? 47.554 44.080 78.187 1.00 35.61 307 VAL A N 1
ATOM 706 C CA . VAL A 1 122 ? 48.822 43.558 77.690 1.00 38.75 307 VAL A CA 1
ATOM 707 C C . VAL A 1 122 ? 50.012 44.125 78.457 1.00 36.17 307 VAL A C 1
ATOM 708 O O . VAL A 1 122 ? 51.140 43.729 78.207 1.00 41.49 307 VAL A O 1
ATOM 712 N N . ASN A 1 123 ? 49.761 45.048 79.381 1.00 35.82 308 ASN A N 1
ATOM 713 C CA . ASN A 1 123 ? 50.844 45.558 80.233 1.00 38.23 308 ASN A CA 1
ATOM 714 C C . ASN A 1 123 ? 51.007 44.713 81.486 1.00 41.46 308 ASN A C 1
ATOM 715 O O . ASN A 1 123 ? 51.937 44.918 82.260 1.00 38.12 308 ASN A O 1
ATOM 720 N N . LEU A 1 124 ? 50.086 43.772 81.687 1.00 38.55 309 LEU A N 1
ATOM 721 C CA . LEU A 1 124 ? 50.136 42.880 82.843 1.00 35.07 309 LEU A CA 1
ATOM 722 C C . LEU A 1 124 ? 51.166 41.782 82.630 1.00 40.62 309 LEU A C 1
ATOM 723 O O . LEU A 1 124 ? 51.514 41.445 81.492 1.00 35.04 309 LEU A O 1
ATOM 728 N N . ASP A 1 125 ? 51.655 41.225 83.732 1.00 40.44 310 ASP A N 1
ATOM 729 C CA . ASP A 1 125 ? 52.530 40.065 83.682 1.00 44.34 310 ASP A CA 1
ATOM 730 C C . ASP A 1 125 ? 51.933 39.029 82.734 1.00 40.39 310 ASP A C 1
ATOM 731 O O . ASP A 1 125 ? 50.777 38.665 82.872 1.00 31.24 310 ASP A O 1
ATOM 736 N N . LEU A 1 126 ? 52.720 38.549 81.775 1.00 41.82 311 LEU A N 1
ATOM 737 C CA . LEU A 1 126 ? 52.203 37.594 80.788 1.00 40.71 311 LEU A CA 1
ATOM 738 C C . LEU A 1 126 ? 51.529 36.388 81.432 1.00 36.32 311 LEU A C 1
ATOM 739 O O . LEU A 1 126 ? 50.540 35.869 80.924 1.00 34.34 311 LEU A O 1
ATOM 744 N N . ASN A 1 127 ? 52.089 35.933 82.546 1.00 44.09 312 ASN A N 1
ATOM 745 C CA . ASN A 1 127 ? 51.529 34.805 83.266 1.00 41.68 312 ASN A CA 1
ATOM 746 C C . ASN A 1 127 ? 50.122 35.117 83.794 1.00 38.44 312 ASN A C 1
ATOM 747 O O . ASN A 1 127 ? 49.245 34.250 83.787 1.00 34.26 312 ASN A O 1
ATOM 752 N N . ASP A 1 128 ? 49.898 36.354 84.230 1.00 30.17 313 ASP A N 1
ATOM 753 C CA . ASP A 1 128 ? 48.561 36.740 84.675 1.00 28.28 313 ASP A CA 1
ATOM 754 C C . ASP A 1 128 ? 47.596 36.861 83.489 1.00 34.88 313 ASP A C 1
ATOM 755 O O . ASP A 1 128 ? 46.425 36.488 83.597 1.00 29.10 313 ASP A O 1
ATOM 760 N N . GLN A 1 129 ? 48.093 37.355 82.352 1.00 31.42 314 GLN A N 1
ATOM 761 C CA . GLN A 1 129 ? 47.290 37.371 81.127 1.00 28.00 314 GLN A CA 1
ATOM 762 C C . GLN A 1 129 ? 46.814 35.970 80.794 1.00 27.46 314 GLN A C 1
ATOM 763 O O . GLN A 1 129 ? 45.664 35.779 80.402 1.00 29.84 314 GLN A O 1
ATOM 769 N N . VAL A 1 130 ? 47.702 34.988 80.936 1.00 32.54 315 VAL A N 1
ATOM 770 C CA . VAL A 1 130 ? 47.327 33.603 80.665 1.00 32.67 315 VAL A CA 1
ATOM 771 C C . VAL A 1 130 ? 46.262 33.116 81.662 1.00 28.24 315 VAL A C 1
ATOM 772 O O . VAL A 1 130 ? 45.269 32.527 81.263 1.00 30.47 315 VAL A O 1
ATOM 776 N N . THR A 1 131 ? 46.469 33.382 82.949 1.00 28.57 316 THR A N 1
ATOM 777 C CA . THR A 1 131 ? 45.490 33.007 83.971 1.00 32.43 316 THR A CA 1
ATOM 778 C C . THR A 1 131 ? 44.101 33.607 83.699 1.00 32.52 316 THR A C 1
ATOM 779 O O . THR A 1 131 ? 43.096 32.915 83.748 1.00 25.56 316 THR A O 1
ATOM 783 N N . LEU A 1 132 ? 44.050 34.899 83.407 1.00 27.98 317 LEU A N 1
ATOM 784 C CA . LEU A 1 132 ? 42.780 35.553 83.166 1.00 25.81 317 LEU A CA 1
ATOM 785 C C . LEU A 1 132 ? 42.017 34.929 81.984 1.00 30.69 317 LEU A C 1
ATOM 786 O O . LEU A 1 132 ? 40.814 34.741 82.061 1.00 28.31 317 LEU A O 1
ATOM 791 N N . LEU A 1 133 ? 42.722 34.578 80.910 1.00 27.85 318 LEU A N 1
ATOM 792 C CA . LEU A 1 133 ? 42.085 33.909 79.774 1.00 30.78 318 LEU A CA 1
ATOM 793 C C . LEU A 1 133 ? 41.681 32.478 80.136 1.00 25.26 318 LEU A C 1
ATOM 794 O O . LEU A 1 133 ? 40.604 32.017 79.779 1.00 27.50 318 LEU A O 1
ATOM 799 N N . LYS A 1 134 ? 42.573 31.771 80.821 1.00 25.20 319 LYS A N 1
ATOM 800 C CA . LYS A 1 134 ? 42.316 30.390 81.197 1.00 26.38 319 LYS A CA 1
ATOM 801 C C . LYS A 1 134 ? 40.970 30.275 81.913 1.00 26.59 319 LYS A C 1
ATOM 802 O O . LYS A 1 134 ? 40.160 29.400 81.596 1.00 25.85 319 LYS A O 1
ATOM 808 N N . TYR A 1 135 ? 40.736 31.166 82.877 1.00 26.06 320 TYR A N 1
ATOM 809 C CA . TYR A 1 135 ? 39.491 31.138 83.661 1.00 26.89 320 TYR A CA 1
ATOM 810 C C . TYR A 1 135 ? 38.353 31.898 82.978 1.00 29.45 320 TYR A C 1
ATOM 811 O O . TYR A 1 135 ? 37.191 31.530 83.088 1.00 30.65 320 TYR A O 1
ATOM 820 N N . GLY A 1 136 ? 38.690 32.949 82.248 1.00 23.89 321 GLY A N 1
ATOM 821 C CA . GLY A 1 136 ? 37.666 33.801 81.674 1.00 21.71 321 GLY A CA 1
ATOM 822 C C . GLY A 1 136 ? 37.018 33.304 80.381 1.00 26.79 321 GLY A C 1
ATOM 823 O O . GLY A 1 136 ? 35.864 33.622 80.133 1.00 26.48 321 GLY A O 1
ATOM 824 N N . VAL A 1 137 ? 37.741 32.547 79.553 1.00 25.07 322 VAL A N 1
ATOM 825 C CA . VAL A 1 137 ? 37.233 32.218 78.216 1.00 23.93 322 VAL A CA 1
ATOM 826 C C . VAL A 1 137 ? 35.887 31.460 78.161 1.00 26.11 322 VAL A C 1
ATOM 827 O O . VAL A 1 137 ? 35.006 31.798 77.369 1.00 25.55 322 VAL A O 1
ATOM 831 N N . HIS A 1 138 ? 35.717 30.434 78.978 1.00 26.99 323 HIS A N 1
ATOM 832 C CA . HIS A 1 138 ? 34.441 29.727 78.941 1.00 23.17 323 HIS A CA 1
ATOM 833 C C . HIS A 1 138 ? 33.251 30.527 79.461 1.00 26.47 323 HIS A C 1
ATOM 834 O O . HIS A 1 138 ? 32.128 30.369 78.974 1.00 24.90 323 HIS A O 1
ATOM 841 N N . GLU A 1 139 ? 33.500 31.380 80.452 1.00 26.07 324 GLU A N 1
ATOM 842 C CA . GLU A 1 139 ? 32.460 32.267 80.971 1.00 22.48 324 GLU A CA 1
ATOM 843 C C . GLU A 1 139 ? 32.000 33.221 79.878 1.00 22.36 324 GLU A C 1
ATOM 844 O O . GLU A 1 139 ? 30.819 33.527 79.760 1.00 21.96 324 GLU A O 1
ATOM 850 N N . ILE A 1 140 ? 32.952 33.696 79.087 1.00 23.18 325 ILE A N 1
ATOM 851 C CA . ILE A 1 140 ? 32.630 34.579 77.978 1.00 22.16 325 ILE A CA 1
ATOM 852 C C . ILE A 1 140 ? 31.888 33.797 76.890 1.00 21.06 325 ILE A C 1
ATOM 853 O O . ILE A 1 140 ? 30.923 34.283 76.324 1.00 27.79 325 ILE A O 1
ATOM 858 N N . ILE A 1 141 ? 32.348 32.587 76.600 1.00 25.94 326 ILE A N 1
ATOM 859 C CA . ILE A 1 141 ? 31.672 31.750 75.606 1.00 27.56 326 ILE A CA 1
ATOM 860 C C . ILE A 1 141 ? 30.182 31.605 75.910 1.00 29.35 326 ILE A C 1
ATOM 861 O O . ILE A 1 141 ? 29.348 31.831 75.044 1.00 23.62 326 ILE A O 1
ATOM 866 N N . TYR A 1 142 ? 29.842 31.291 77.157 1.00 27.08 327 TYR A N 1
ATOM 867 C CA . TYR A 1 142 ? 28.441 31.128 77.548 1.00 24.62 327 TYR A CA 1
ATOM 868 C C . TYR A 1 142 ? 27.667 32.438 77.460 1.00 21.98 327 TYR A C 1
ATOM 869 O O . TYR A 1 142 ? 26.475 32.452 77.133 1.00 22.53 327 TYR A O 1
ATOM 878 N N . THR A 1 143 ? 28.340 33.540 77.775 1.00 21.27 328 THR A N 1
ATOM 879 C CA . THR A 1 143 ? 27.732 34.861 77.696 1.00 25.65 328 THR A CA 1
ATOM 880 C C . THR A 1 143 ? 27.336 35.158 76.251 1.00 29.11 328 THR A C 1
ATOM 881 O O . THR A 1 143 ? 26.236 35.655 75.965 1.00 26.78 328 THR A O 1
ATOM 885 N N . MET A 1 144 ? 28.245 34.854 75.339 1.00 25.54 329 MET A N 1
ATOM 886 C CA . MET A 1 144 ? 28.026 35.159 73.927 1.00 29.67 329 MET A CA 1
ATOM 887 C C . MET A 1 144 ? 27.098 34.150 73.264 1.00 27.56 329 MET A C 1
ATOM 888 O O . MET A 1 144 ? 26.375 34.477 72.328 1.00 27.94 329 MET A O 1
ATOM 893 N N . LEU A 1 145 ? 27.105 32.927 73.780 1.00 25.62 330 LEU A N 1
ATOM 894 C CA . LEU A 1 145 ? 26.189 31.894 73.338 1.00 29.85 330 LEU A CA 1
ATOM 895 C C . LEU A 1 145 ? 24.738 32.328 73.554 1.00 31.16 330 LEU A C 1
ATOM 896 O O . LEU A 1 145 ? 23.872 32.040 72.734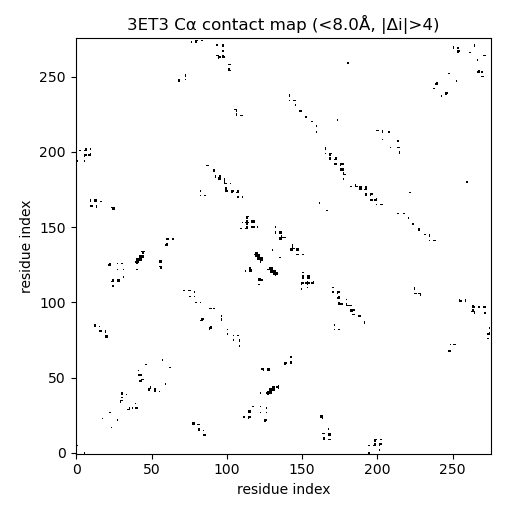 1.00 25.52 330 LEU A O 1
ATOM 901 N N . ALA A 1 146 ? 24.476 33.036 74.649 1.00 28.54 331 ALA A N 1
ATOM 902 C CA . ALA A 1 146 ? 23.132 33.552 74.921 1.00 29.92 331 ALA A CA 1
ATOM 903 C C . ALA A 1 146 ? 22.634 34.457 73.799 1.00 29.00 331 ALA A C 1
ATOM 904 O O . ALA A 1 146 ? 21.444 34.460 73.471 1.00 31.77 331 ALA A O 1
ATOM 906 N N . SER A 1 147 ? 23.543 35.248 73.236 1.00 25.87 332 SER A N 1
ATOM 907 C CA . SER A 1 147 ? 23.196 36.132 72.126 1.00 23.28 332 SER A CA 1
ATOM 908 C C . SER A 1 147 ? 22.693 35.323 70.940 1.00 27.26 332 SER A C 1
ATOM 909 O O . SER A 1 147 ? 21.916 35.831 70.123 1.00 30.10 332 SER A O 1
ATOM 912 N N . LEU A 1 148 ? 23.142 34.071 70.850 1.00 24.66 333 LEU A N 1
ATOM 913 C CA . LEU A 1 148 ? 22.802 33.186 69.736 1.00 28.92 333 LEU A CA 1
ATOM 914 C C . LEU A 1 148 ? 21.611 32.293 70.037 1.00 30.64 333 LEU A C 1
ATOM 915 O O . LEU A 1 148 ? 21.200 31.501 69.193 1.00 31.35 333 LEU A O 1
ATOM 920 N N . MET A 1 149 ? 21.061 32.417 71.234 1.00 31.68 334 MET A N 1
ATOM 921 C CA . MET A 1 149 ? 20.035 31.488 71.680 1.00 30.21 334 MET A CA 1
ATOM 922 C C . MET A 1 149 ? 18.689 32.154 71.837 1.00 28.14 334 MET A C 1
ATOM 923 O O . MET A 1 149 ? 18.607 33.319 72.210 1.00 31.60 334 MET A O 1
ATOM 928 N N . ASN A 1 150 ? 17.632 31.402 71.533 1.00 33.04 335 ASN A N 1
ATOM 929 C CA . ASN A 1 150 ? 16.324 31.668 72.117 1.00 36.39 335 ASN A CA 1
ATOM 930 C C . ASN A 1 150 ? 15.890 30.397 72.834 1.00 33.77 335 ASN A C 1
ATOM 931 O O . ASN A 1 150 ? 16.653 29.439 72.887 1.00 32.59 335 ASN A O 1
ATOM 936 N N . LYS A 1 151 ? 14.685 30.379 73.394 1.00 36.60 336 LYS A N 1
ATOM 937 C CA . LYS A 1 151 ? 14.259 29.228 74.183 1.00 37.17 336 LYS A CA 1
ATOM 938 C C . LYS A 1 151 ? 14.086 27.957 73.340 1.00 37.92 336 LYS A C 1
ATOM 939 O O . LYS A 1 151 ? 13.987 26.860 73.886 1.00 37.89 336 LYS A O 1
ATOM 945 N N . ASP A 1 152 ? 14.074 28.103 72.017 1.00 34.03 337 ASP A N 1
ATOM 946 C CA . ASP A 1 152 ? 13.855 26.967 71.120 1.00 42.86 337 ASP A CA 1
ATOM 947 C C . ASP A 1 152 ? 15.112 26.350 70.493 1.00 42.79 337 ASP A C 1
ATOM 948 O O . ASP A 1 152 ? 15.074 25.219 70.009 1.00 39.82 337 ASP A O 1
ATOM 953 N N . GLY A 1 153 ? 16.215 27.089 70.468 1.00 35.13 338 GLY A N 1
ATOM 954 C CA . GLY A 1 153 ? 17.423 26.570 69.856 1.00 32.00 338 GLY A CA 1
ATOM 955 C C . GLY A 1 153 ? 18.535 27.592 69.726 1.00 29.83 338 GLY A C 1
ATOM 956 O O . GLY A 1 153 ? 18.457 28.685 70.279 1.00 30.17 338 GLY A O 1
ATOM 957 N N . VAL A 1 154 ? 19.564 27.238 68.973 1.00 29.77 339 VAL A N 1
ATOM 958 C CA . VAL A 1 154 ? 20.759 28.071 68.887 1.00 27.24 339 VAL A CA 1
ATOM 959 C C . VAL A 1 154 ? 21.361 28.154 67.483 1.00 35.94 339 VAL A C 1
ATOM 960 O O . VAL A 1 154 ? 21.406 27.163 66.745 1.00 35.04 339 VAL A O 1
ATOM 964 N N . LEU A 1 155 ? 21.808 29.354 67.122 1.00 33.70 340 LEU A N 1
ATOM 965 C CA . LEU A 1 155 ? 22.463 29.587 65.841 1.00 31.29 340 LEU A CA 1
ATOM 966 C C . LEU A 1 155 ? 23.847 28.970 65.831 1.00 33.36 340 LEU A C 1
ATOM 967 O O . LEU A 1 155 ? 24.614 29.133 66.780 1.00 36.73 340 LEU A O 1
ATOM 972 N N . ILE A 1 156 ? 24.163 28.249 64.763 1.00 30.71 341 ILE A N 1
ATOM 973 C CA . ILE A 1 156 ? 25.482 27.658 64.623 1.00 35.16 341 ILE A CA 1
ATOM 974 C C . ILE A 1 156 ? 26.047 28.031 63.258 1.00 36.70 341 ILE A C 1
ATOM 975 O O . ILE A 1 156 ? 25.312 28.514 62.398 1.00 40.38 341 ILE A O 1
ATOM 980 N N . SER A 1 157 ? 27.349 27.827 63.072 1.00 38.59 342 SER A N 1
ATOM 981 C CA . SER A 1 157 ? 28.004 28.116 61.788 1.00 41.07 342 SER A CA 1
ATOM 982 C C . SER A 1 157 ? 27.716 29.516 61.249 1.00 37.74 342 SER A C 1
ATOM 983 O O . SER A 1 157 ? 27.126 29.667 60.172 1.00 43.51 342 SER A O 1
ATOM 986 N N . GLU A 1 158 ? 28.146 30.530 61.991 1.00 40.18 343 GLU A N 1
ATOM 987 C CA . GLU A 1 158 ? 28.007 31.925 61.583 1.00 48.52 343 GLU A CA 1
ATOM 988 C C . GLU A 1 158 ? 26.547 32.340 61.395 1.00 51.78 343 GLU A C 1
ATOM 989 O O . GLU A 1 158 ? 26.244 33.294 60.677 1.00 51.30 343 GLU A O 1
ATOM 995 N N . GLY A 1 159 ? 25.646 31.625 62.055 1.00 42.10 344 GLY A N 1
ATOM 996 C CA . GLY A 1 159 ? 24.229 31.903 61.935 1.00 40.50 344 GLY A CA 1
ATOM 997 C C . GLY A 1 159 ? 23.606 31.279 60.701 1.00 42.74 344 GLY A C 1
ATOM 998 O O . GLY A 1 159 ? 22.473 31.601 60.358 1.00 35.66 344 GLY A O 1
ATOM 999 N N . GLN A 1 160 ? 24.335 30.388 60.033 1.00 39.68 345 GLN A N 1
ATOM 1000 C CA . GLN A 1 160 ? 23.822 29.729 58.828 1.00 44.16 345 GLN A CA 1
ATOM 1001 C C . GLN A 1 160 ? 22.948 28.528 59.164 1.00 46.31 345 GLN A C 1
ATOM 1002 O O . GLN A 1 160 ? 22.250 27.984 58.303 1.00 39.41 345 GLN A O 1
ATOM 1008 N N . GLY A 1 161 ? 23.000 28.116 60.423 1.00 43.19 346 GLY A N 1
ATOM 1009 C CA . GLY A 1 161 ? 22.212 26.998 60.902 1.00 43.50 346 GLY A CA 1
ATOM 1010 C C . GLY A 1 161 ? 21.539 27.320 62.222 1.00 33.94 346 GLY A C 1
ATOM 1011 O O . GLY A 1 161 ? 21.948 28.236 62.929 1.00 39.59 346 GLY A O 1
ATOM 1012 N N . PHE A 1 162 ? 20.492 26.566 62.535 1.00 39.36 347 PHE A N 1
ATOM 1013 C CA . PHE A 1 162 ? 19.775 26.679 63.797 1.00 30.54 347 PHE A CA 1
ATOM 1014 C C . PHE A 1 162 ? 19.497 25.275 64.323 1.00 36.33 347 PHE A C 1
ATOM 1015 O O . PHE A 1 162 ? 18.664 24.560 63.767 1.00 38.64 347 PHE A O 1
ATOM 1023 N N . MET A 1 163 ? 20.220 24.878 65.370 1.00 31.73 348 MET A N 1
ATOM 1024 C CA . MET A 1 163 ? 20.045 23.579 66.013 1.00 36.33 348 MET A CA 1
ATOM 1025 C C . MET A 1 163 ? 19.025 23.649 67.162 1.00 38.62 348 MET A C 1
ATOM 1026 O O . MET A 1 163 ? 19.156 24.474 68.059 1.00 35.62 348 MET A O 1
ATOM 1031 N N . THR A 1 164 ? 18.011 22.787 67.144 1.00 37.99 349 THR A N 1
ATOM 1032 C CA . THR A 1 164 ? 16.948 22.894 68.138 1.00 28.99 349 THR A CA 1
ATOM 1033 C C . THR A 1 164 ? 17.367 22.429 69.534 1.00 31.18 349 THR A C 1
ATOM 1034 O O . THR A 1 164 ? 18.162 21.502 69.698 1.00 36.18 349 THR A O 1
ATOM 1038 N N . ARG A 1 165 ? 16.801 23.090 70.533 1.00 32.60 350 ARG A N 1
ATOM 1039 C CA . ARG A 1 165 ? 17.020 22.744 71.931 1.00 30.32 350 ARG A CA 1
ATOM 1040 C C . ARG A 1 165 ? 16.536 21.322 72.214 1.00 41.00 350 ARG A C 1
ATOM 1041 O O . ARG A 1 165 ? 17.185 20.562 72.933 1.00 38.70 350 ARG A O 1
ATOM 1049 N N . GLU A 1 166 ? 15.398 20.964 71.628 1.00 44.15 351 GLU A N 1
ATOM 1050 C CA . GLU A 1 166 ? 14.832 19.626 71.785 1.00 49.70 351 GLU A CA 1
ATOM 1051 C C . GLU A 1 166 ? 15.754 18.539 71.250 1.00 40.78 351 GLU A C 1
ATOM 1052 O O . GLU A 1 166 ? 15.928 17.500 71.882 1.00 38.96 351 GLU A O 1
ATOM 1058 N N . PHE A 1 167 ? 16.340 18.783 70.086 1.00 39.47 352 PHE A N 1
ATOM 1059 C CA . PHE A 1 167 ? 17.281 17.846 69.479 1.00 38.30 352 PHE A CA 1
ATOM 1060 C C . PHE A 1 167 ? 18.503 17.634 70.375 1.00 40.62 352 PHE A C 1
ATOM 1061 O O . PHE A 1 167 ? 18.926 16.508 70.625 1.00 44.20 352 PHE A O 1
ATOM 1069 N N . LEU A 1 168 ? 19.074 18.730 70.857 1.00 38.22 353 LEU A N 1
ATOM 1070 C CA . LEU A 1 168 ? 20.250 18.649 71.707 1.00 38.25 353 LEU A CA 1
ATOM 1071 C C . LEU A 1 168 ? 19.942 17.860 72.972 1.00 43.54 353 LEU A C 1
ATOM 1072 O O . LEU A 1 168 ? 20.737 17.030 73.409 1.00 44.18 353 LEU A O 1
ATOM 1077 N N . LYS A 1 169 ? 18.771 18.111 73.542 1.00 38.22 354 LYS A N 1
ATOM 1078 C CA . LYS A 1 169 ? 18.354 17.424 74.756 1.00 39.71 354 LYS A CA 1
ATOM 1079 C C . LYS A 1 169 ? 18.104 15.930 74.554 1.00 39.13 354 LYS A C 1
ATOM 1080 O O . LYS A 1 169 ? 18.122 15.165 75.517 1.00 47.21 354 LYS A O 1
ATOM 1086 N N . SER A 1 170 ? 17.873 15.514 73.312 1.00 43.03 355 SER A N 1
ATOM 1087 C CA . SER A 1 170 ? 17.612 14.107 73.020 1.00 42.10 355 SER A CA 1
ATOM 1088 C C . SER A 1 170 ? 18.898 13.300 72.839 1.00 47.10 355 SER A C 1
ATOM 1089 O O . SER A 1 170 ? 18.853 12.082 72.690 1.00 43.82 355 SER A O 1
ATOM 1092 N N . LEU A 1 171 ? 20.044 13.970 72.844 1.00 46.86 356 LEU A N 1
ATOM 1093 C CA . LEU A 1 171 ? 21.307 13.263 72.651 1.00 52.85 356 LEU A CA 1
ATOM 1094 C C . LEU A 1 171 ? 21.541 12.255 73.780 1.00 50.82 356 LEU A C 1
ATOM 1095 O O . LEU A 1 171 ? 21.200 12.515 74.929 1.00 44.79 356 LEU A O 1
ATOM 1100 N N . ARG A 1 172 ? 22.104 11.096 73.451 1.00 49.79 357 ARG A N 1
ATOM 1101 C CA . ARG A 1 172 ? 22.242 10.033 74.448 1.00 59.47 357 ARG A CA 1
ATOM 1102 C C . ARG A 1 172 ? 22.894 10.540 75.735 1.00 62.60 357 ARG A C 1
ATOM 1103 O O . ARG A 1 172 ? 23.795 11.375 75.691 1.00 55.04 357 ARG A O 1
ATOM 1111 N N . LYS A 1 173 ? 22.427 10.006 76.864 1.00 80.36 358 LYS A N 1
ATOM 1112 C CA . LYS A 1 173 ? 22.696 10.526 78.212 1.00 92.87 358 LYS A CA 1
ATOM 1113 C C . LYS A 1 173 ? 23.760 11.613 78.363 1.00 92.40 358 LYS A C 1
ATOM 1114 O O . LYS A 1 173 ? 23.420 12.775 78.588 1.00 103.97 358 LYS A O 1
ATOM 1120 N N . PRO A 1 174 ? 25.047 11.247 78.245 1.00 75.01 359 PRO A N 1
ATOM 1121 C CA . PRO A 1 174 ? 26.073 12.248 78.574 1.00 66.39 359 PRO A CA 1
ATOM 1122 C C . PRO A 1 174 ? 25.885 13.528 77.766 1.00 60.02 359 PRO A C 1
ATOM 1123 O O . PRO A 1 174 ? 25.917 14.626 78.313 1.00 57.99 359 PRO A O 1
ATOM 1127 N N . PHE A 1 175 ? 25.666 13.373 76.468 1.00 52.05 360 PHE A N 1
ATOM 1128 C CA . PHE A 1 175 ? 25.712 14.496 75.541 1.00 39.18 360 PHE A CA 1
ATOM 1129 C C . PHE A 1 175 ? 24.490 15.412 75.587 1.00 40.03 360 PHE A C 1
ATOM 1130 O O . PHE A 1 175 ? 24.602 16.611 75.337 1.00 41.81 360 PHE A O 1
ATOM 1138 N N . GLY A 1 176 ? 23.334 14.856 75.925 1.00 34.61 361 GLY A N 1
ATOM 1139 C CA . GLY A 1 176 ? 22.122 15.650 76.034 1.00 42.57 361 GLY A CA 1
ATOM 1140 C C . GLY A 1 176 ? 22.077 16.589 77.233 1.00 44.56 361 GLY A C 1
ATOM 1141 O O . GLY A 1 176 ? 21.182 17.430 77.332 1.00 39.51 361 GLY A O 1
ATOM 1142 N N . ASP A 1 177 ? 23.042 16.461 78.142 1.00 46.59 362 ASP A N 1
ATOM 1143 C CA . ASP A 1 177 ? 23.072 17.292 79.353 1.00 40.36 362 ASP A CA 1
ATOM 1144 C C . ASP A 1 177 ? 23.965 18.522 79.214 1.00 35.86 362 ASP A C 1
ATOM 1145 O O . ASP A 1 177 ? 23.993 19.380 80.099 1.00 35.26 362 ASP A O 1
ATOM 1150 N N . PHE A 1 178 ? 24.696 18.601 78.108 1.00 34.25 363 PHE A N 1
ATOM 1151 C CA . PHE A 1 178 ? 25.689 19.655 77.916 1.00 35.55 363 PHE A CA 1
ATOM 1152 C C . PHE A 1 178 ? 25.095 21.029 77.663 1.00 40.23 363 PHE A C 1
ATOM 1153 O O . PHE A 1 178 ? 25.454 21.985 78.335 1.00 31.05 363 PHE A O 1
ATOM 1161 N N . MET A 1 179 ? 24.194 21.135 76.690 1.00 30.87 364 MET A N 1
ATOM 1162 C CA . MET A 1 179 ? 23.703 22.450 76.297 1.00 33.51 364 MET A CA 1
ATOM 1163 C C . MET A 1 179 ? 22.577 23.007 77.148 1.00 22.90 364 MET A C 1
ATOM 1164 O O . MET A 1 179 ? 22.441 24.224 77.289 1.00 31.58 364 MET A O 1
ATOM 1169 N N . GLU A 1 180 ? 21.749 22.126 77.699 1.00 38.85 365 GLU A N 1
ATOM 1170 C CA . GLU A 1 180 ? 20.545 22.558 78.410 1.00 33.25 365 GLU A CA 1
ATOM 1171 C C . GLU A 1 180 ? 20.768 23.630 79.500 1.00 33.50 365 GLU A C 1
ATOM 1172 O O . GLU A 1 180 ? 20.049 24.635 79.525 1.00 34.07 365 GLU A O 1
ATOM 1178 N N . PRO A 1 181 ? 21.760 23.435 80.395 1.00 33.83 366 PRO A N 1
ATOM 1179 C CA . PRO A 1 181 ? 22.078 24.477 81.391 1.00 30.36 366 PRO A CA 1
ATOM 1180 C C . PRO A 1 181 ? 22.381 25.852 80.767 1.00 27.74 366 PRO A C 1
ATOM 1181 O O . PRO A 1 181 ? 22.129 26.901 81.382 1.00 26.68 366 PRO A O 1
ATOM 1185 N N . LYS A 1 182 ? 22.948 25.847 79.568 1.00 26.84 367 LYS A N 1
ATOM 1186 C CA . LYS A 1 182 ? 23.269 27.097 78.869 1.00 28.37 367 LYS A CA 1
ATOM 1187 C C . LYS A 1 182 ? 21.998 27.777 78.331 1.00 19.25 367 LYS A C 1
ATOM 1188 O O . LYS A 1 182 ? 21.847 28.995 78.414 1.00 24.99 367 LYS A O 1
ATOM 1194 N N . PHE A 1 183 ? 21.079 26.982 77.795 1.00 21.55 368 PHE A N 1
ATOM 1195 C CA . PHE A 1 183 ? 19.760 27.494 77.427 1.00 26.89 368 PHE A CA 1
ATOM 1196 C C . PHE A 1 183 ? 19.055 28.133 78.622 1.00 25.85 368 PHE A C 1
ATOM 1197 O O . PHE A 1 183 ? 18.482 29.223 78.502 1.00 26.47 368 PHE A O 1
ATOM 1205 N N . GLU A 1 184 ? 19.095 27.460 79.777 1.00 29.24 369 GLU A N 1
ATOM 1206 C CA . GLU A 1 184 ? 18.375 27.948 80.952 1.00 27.23 369 GLU A CA 1
ATOM 1207 C C . GLU A 1 184 ? 18.964 29.286 81.385 1.00 26.07 369 GLU A C 1
ATOM 1208 O O . GLU A 1 184 ? 18.230 30.227 81.690 1.00 27.20 369 GLU A O 1
ATOM 1214 N N . PHE A 1 185 ? 20.293 29.364 81.414 1.00 23.97 370 PHE A N 1
ATOM 1215 C CA . PHE A 1 185 ? 20.987 30.635 81.651 1.00 26.96 370 PHE A CA 1
ATOM 1216 C C . PHE A 1 185 ? 20.593 31.684 80.591 1.00 24.09 370 PHE A C 1
ATOM 1217 O O . PHE A 1 185 ? 20.212 32.800 80.932 1.00 26.07 370 PHE A O 1
ATOM 1225 N N . ALA A 1 186 ? 20.674 31.317 79.309 1.00 23.22 371 ALA A N 1
ATOM 1226 C CA . ALA A 1 186 ? 20.448 32.273 78.226 1.00 23.60 371 ALA A CA 1
ATOM 1227 C C . ALA A 1 186 ? 19.066 32.914 78.299 1.00 27.74 371 ALA A C 1
ATOM 1228 O O . ALA A 1 186 ? 18.900 34.098 78.030 1.00 26.94 371 ALA A O 1
ATOM 1230 N N . VAL A 1 187 ? 18.062 32.119 78.649 1.00 30.08 372 VAL A N 1
ATOM 1231 C CA . VAL A 1 187 ? 16.701 32.625 78.690 1.00 32.56 372 VAL A CA 1
ATOM 1232 C C . VAL A 1 187 ? 16.571 33.748 79.710 1.00 28.02 372 VAL A C 1
ATOM 1233 O O . VAL A 1 187 ? 15.959 34.768 79.436 1.00 35.69 372 VAL A O 1
ATOM 1237 N N . LYS A 1 188 ? 17.169 33.559 80.880 1.00 31.12 373 LYS A N 1
ATOM 1238 C CA . LYS A 1 188 ? 17.144 34.567 81.935 1.00 34.88 373 LYS A CA 1
ATOM 1239 C C . LYS A 1 188 ? 18.065 35.750 81.605 1.00 31.90 373 LYS A C 1
ATOM 1240 O O . LYS A 1 188 ? 17.731 36.907 81.866 1.00 32.49 373 LYS A O 1
ATOM 1246 N N . PHE A 1 189 ? 19.227 35.454 81.036 1.00 27.81 374 PHE A N 1
ATOM 1247 C CA . PHE A 1 189 ? 20.176 36.500 80.698 1.00 28.73 374 PHE A CA 1
ATOM 1248 C C . PHE A 1 189 ? 19.601 37.395 79.595 1.00 33.57 374 PHE A C 1
ATOM 1249 O O . PHE A 1 189 ? 19.677 38.619 79.670 1.00 28.26 374 PHE A O 1
ATOM 1257 N N . ASN A 1 190 ? 19.015 36.771 78.578 1.00 30.68 375 ASN A N 1
ATOM 1258 C CA . ASN A 1 190 ? 18.436 37.510 77.459 1.00 28.74 375 ASN A CA 1
ATOM 1259 C C . ASN A 1 190 ? 17.289 38.430 77.889 1.00 29.16 375 ASN A C 1
ATOM 1260 O O . ASN A 1 190 ? 17.024 39.448 77.251 1.00 34.48 375 ASN A O 1
ATOM 1265 N N . ALA A 1 191 ? 16.632 38.090 78.996 1.00 30.36 376 ALA A N 1
ATOM 1266 C CA . ALA A 1 191 ? 15.582 38.944 79.533 1.00 35.35 376 ALA A CA 1
ATOM 1267 C C . ALA A 1 191 ? 16.099 40.306 79.996 1.00 29.36 376 ALA A C 1
ATOM 1268 O O . ALA A 1 191 ? 15.312 41.223 80.178 1.00 34.31 376 ALA A O 1
ATOM 1270 N N . LEU A 1 192 ? 17.414 40.447 80.183 1.00 30.81 377 LEU A N 1
ATOM 1271 C CA . LEU A 1 192 ? 18.005 41.739 80.538 1.00 31.83 377 LEU A CA 1
ATOM 1272 C C . LEU A 1 192 ? 18.139 42.671 79.321 1.00 33.11 377 LEU A C 1
ATOM 1273 O O . LEU A 1 192 ? 18.438 43.851 79.462 1.00 32.07 377 LEU A O 1
ATOM 1278 N N . GLU A 1 193 ? 17.945 42.124 78.127 1.00 29.29 378 GLU A N 1
ATOM 1279 C CA . GLU A 1 193 ? 17.999 42.923 76.895 1.00 35.71 378 GLU A CA 1
ATOM 1280 C C . GLU A 1 193 ? 19.256 43.796 76.718 1.00 33.23 378 GLU A C 1
ATOM 1281 O O . GLU A 1 193 ? 19.172 44.970 76.364 1.00 35.57 378 GLU A O 1
ATOM 1287 N N . LEU A 1 194 ? 20.426 43.220 76.960 1.00 28.33 379 LEU A N 1
ATOM 1288 C CA . LEU A 1 194 ? 21.667 43.967 76.777 1.00 22.05 379 LEU A CA 1
ATOM 1289 C C . LEU A 1 194 ? 21.949 44.038 75.283 1.00 24.66 379 LEU A C 1
ATOM 1290 O O . LEU A 1 194 ? 21.538 43.150 74.530 1.00 31.25 379 LEU A O 1
ATOM 1295 N N . ASP A 1 195 ? 22.653 45.070 74.849 1.00 29.86 380 ASP A N 1
ATOM 1296 C CA . ASP A 1 195 ? 23.076 45.097 73.446 1.00 40.39 380 ASP A CA 1
ATOM 1297 C C . ASP A 1 195 ? 24.587 44.886 73.350 1.00 32.33 380 ASP A C 1
ATOM 1298 O O . ASP A 1 195 ? 25.256 44.717 74.373 1.00 25.98 380 ASP A O 1
ATOM 1303 N N . ASP A 1 196 ? 25.123 44.863 72.133 1.00 29.29 381 ASP A N 1
ATOM 1304 C CA . ASP A 1 196 ? 26.551 44.638 71.951 1.00 29.15 381 ASP A CA 1
ATOM 1305 C C . ASP A 1 196 ? 27.390 45.651 72.712 1.00 30.25 381 ASP A C 1
ATOM 1306 O O . ASP A 1 196 ? 28.471 45.320 73.198 1.00 26.71 381 ASP A O 1
ATOM 1311 N N . SER A 1 197 ? 26.912 46.889 72.823 1.00 28.59 382 SER A N 1
ATOM 1312 C CA . SER A 1 197 ? 27.684 47.892 73.556 1.00 28.53 382 SER A CA 1
ATOM 1313 C C . SER A 1 197 ? 27.764 47.568 75.055 1.00 30.09 382 SER A C 1
ATOM 1314 O O . SER A 1 197 ? 28.834 47.667 75.648 1.00 30.34 382 SER A O 1
ATOM 1317 N N . ASP A 1 198 ? 26.641 47.185 75.656 1.00 28.81 383 ASP A N 1
ATOM 1318 C CA . ASP A 1 198 ? 26.651 46.704 77.045 1.00 25.92 383 ASP A CA 1
ATOM 1319 C C . ASP A 1 198 ? 27.588 45.497 77.185 1.00 23.14 383 ASP A C 1
ATOM 1320 O O . ASP A 1 198 ? 28.420 45.447 78.088 1.00 27.46 383 ASP A O 1
ATOM 1325 N N . LEU A 1 199 ? 27.438 44.529 76.288 1.00 24.35 384 LEU A N 1
ATOM 1326 C CA . LEU A 1 199 ? 28.159 43.259 76.377 1.00 29.18 384 LEU A CA 1
ATOM 1327 C C . LEU A 1 199 ? 29.663 43.407 76.264 1.00 20.33 384 LEU A C 1
ATOM 1328 O O . LEU A 1 199 ? 30.421 42.651 76.888 1.00 24.62 384 LEU A O 1
ATOM 1333 N N . ALA A 1 200 ? 30.103 44.362 75.451 1.00 27.82 385 ALA A N 1
ATOM 1334 C CA . ALA A 1 200 ? 31.528 44.622 75.307 1.00 28.74 385 ALA A CA 1
ATOM 1335 C C . ALA A 1 200 ? 32.183 44.883 76.666 1.00 29.98 385 ALA A C 1
ATOM 1336 O O . ALA A 1 200 ? 33.246 44.344 76.975 1.00 21.39 385 ALA A O 1
ATOM 1338 N N . ILE A 1 201 ? 31.552 45.732 77.467 1.00 27.38 386 ILE A N 1
ATOM 1339 C CA . ILE A 1 201 ? 32.097 46.084 78.774 1.00 24.25 386 ILE A CA 1
ATOM 1340 C C . ILE A 1 201 ? 31.947 44.933 79.776 1.00 22.78 386 ILE A C 1
ATOM 1341 O O . ILE A 1 201 ? 32.860 44.644 80.542 1.00 24.78 386 ILE A O 1
ATOM 1346 N N . PHE A 1 202 ? 30.793 44.277 79.759 1.00 19.79 387 PHE A N 1
ATOM 1347 C CA . PHE A 1 202 ? 30.544 43.140 80.629 1.00 22.95 387 PHE A CA 1
ATOM 1348 C C . PHE A 1 202 ? 31.588 42.039 80.458 1.00 21.95 387 PHE A C 1
ATOM 1349 O O . PHE A 1 202 ? 32.125 41.506 81.432 1.00 22.41 387 PHE A O 1
ATOM 1357 N N . ILE A 1 203 ? 31.882 41.691 79.209 1.00 20.59 388 ILE A N 1
ATOM 1358 C CA . ILE A 1 203 ? 32.881 40.677 78.924 1.00 20.39 388 ILE A CA 1
ATOM 1359 C C . ILE A 1 203 ? 34.279 41.115 79.401 1.00 23.60 388 ILE A C 1
ATOM 1360 O O . ILE A 1 203 ? 35.052 40.323 79.952 1.00 20.70 388 ILE A O 1
ATOM 1365 N N . ALA A 1 204 ? 34.615 42.379 79.185 1.00 22.60 389 ALA A N 1
ATOM 1366 C CA . ALA A 1 204 ? 35.874 42.904 79.711 1.00 23.29 389 ALA A CA 1
ATOM 1367 C C . ALA A 1 204 ? 35.922 42.765 81.243 1.00 25.55 389 ALA A C 1
ATOM 1368 O O . ALA A 1 204 ? 36.938 42.350 81.807 1.00 28.46 389 ALA A O 1
ATOM 1370 N N . VAL A 1 205 ? 34.824 43.108 81.913 1.00 24.92 390 VAL A N 1
ATOM 1371 C CA . VAL A 1 205 ? 34.744 42.975 83.371 1.00 26.71 390 VAL A CA 1
ATOM 1372 C C . VAL A 1 205 ? 35.061 41.558 83.828 1.00 27.34 390 VAL A C 1
ATOM 1373 O O . VAL A 1 205 ? 35.845 41.360 84.761 1.00 23.68 390 VAL A O 1
ATOM 1377 N N . ILE A 1 206 ? 34.458 40.577 83.164 1.00 24.23 391 ILE A N 1
ATOM 1378 C CA . ILE A 1 206 ? 34.654 39.168 83.488 1.00 25.08 391 ILE A CA 1
ATOM 1379 C C . ILE A 1 206 ? 36.101 38.733 83.272 1.00 32.22 391 ILE A C 1
ATOM 1380 O O . ILE A 1 206 ? 36.666 38.001 84.086 1.00 25.69 391 ILE A O 1
ATOM 1385 N N . ILE A 1 207 ? 36.705 39.175 82.173 1.00 21.49 392 ILE A N 1
ATOM 1386 C CA . ILE A 1 207 ? 38.108 38.843 81.921 1.00 25.73 392 ILE A CA 1
ATOM 1387 C C . ILE A 1 207 ? 39.039 39.397 83.009 1.00 25.65 392 ILE A C 1
ATOM 1388 O O . ILE A 1 207 ? 39.963 38.700 83.453 1.00 26.29 392 ILE A O 1
ATOM 1393 N N . LEU A 1 208 ? 38.789 40.633 83.444 1.00 23.93 393 LEU A N 1
ATOM 1394 C CA . LEU A 1 208 ? 39.663 41.280 84.418 1.00 25.55 393 LEU A CA 1
ATOM 1395 C C . LEU A 1 208 ? 39.225 40.964 85.853 1.00 25.32 393 LEU A C 1
ATOM 1396 O O . LEU A 1 208 ? 39.036 41.860 86.674 1.00 27.87 393 LEU A O 1
ATOM 1401 N N . SER A 1 209 ? 39.063 39.679 86.146 1.00 29.79 394 SER A N 1
ATOM 1402 C CA . SER A 1 209 ? 38.669 39.254 87.483 1.00 26.31 394 SER A CA 1
ATOM 1403 C C . SER A 1 209 ? 39.901 38.988 88.353 1.00 24.21 394 SER A C 1
ATOM 1404 O O . SER A 1 209 ? 40.697 38.104 88.064 1.00 32.00 394 SER A O 1
ATOM 1407 N N . GLY A 1 210 ? 40.036 39.753 89.434 1.00 25.33 395 GLY A N 1
ATOM 1408 C CA . GLY A 1 210 ? 41.204 39.655 90.292 1.00 25.42 395 GLY A CA 1
ATOM 1409 C C . GLY A 1 210 ? 41.238 38.469 91.238 1.00 35.59 395 GLY A C 1
ATOM 1410 O O . GLY A 1 210 ? 42.219 38.286 91.950 1.00 33.87 395 GLY A O 1
ATOM 1411 N N . ASP A 1 211 ? 40.189 37.655 91.253 1.00 28.70 396 ASP A N 1
ATOM 1412 C CA . ASP A 1 211 ? 40.159 36.523 92.177 1.00 38.30 396 ASP A CA 1
ATOM 1413 C C . ASP A 1 211 ? 40.409 35.180 91.500 1.00 37.32 396 ASP A C 1
ATOM 1414 O O . ASP A 1 211 ? 40.224 34.129 92.114 1.00 34.97 396 ASP A O 1
ATOM 1419 N N . ARG A 1 212 ? 40.836 35.206 90.240 1.00 27.91 397 ARG A N 1
ATOM 1420 C CA . ARG A 1 212 ? 41.241 33.966 89.575 1.00 23.04 397 ARG A CA 1
ATOM 1421 C C . ARG A 1 212 ? 42.361 33.301 90.389 1.00 28.76 397 ARG A C 1
ATOM 1422 O O . ARG A 1 212 ? 43.263 33.973 90.875 1.00 31.31 397 ARG A O 1
ATOM 1430 N N . PRO A 1 213 ? 42.277 31.980 90.561 1.00 28.78 398 PRO A N 1
ATOM 1431 C CA . PRO A 1 213 ? 43.300 31.210 91.280 1.00 36.70 398 PRO A CA 1
ATOM 1432 C C . PRO A 1 213 ? 44.664 31.369 90.611 1.00 36.47 398 PRO A C 1
ATOM 1433 O O . PRO A 1 213 ? 44.764 31.248 89.395 1.00 33.10 398 PRO A O 1
ATOM 1437 N N . GLY A 1 214 ? 45.697 31.662 91.387 1.00 33.30 399 GLY A N 1
ATOM 1438 C CA . GLY A 1 214 ? 47.048 31.608 90.856 1.00 42.57 399 GLY A CA 1
ATOM 1439 C C . GLY A 1 214 ? 47.566 32.901 90.252 1.00 39.05 399 GLY A C 1
ATOM 1440 O O . GLY A 1 214 ? 48.650 32.918 89.669 1.00 36.49 399 GLY A O 1
ATOM 1441 N N . LEU A 1 215 ? 46.803 33.980 90.390 1.00 34.10 400 LEU A N 1
ATOM 1442 C CA . LEU A 1 215 ? 47.260 35.286 89.927 1.00 39.24 400 LEU A CA 1
ATOM 1443 C C . LEU A 1 215 ? 48.487 35.737 90.728 1.00 37.39 400 LEU A C 1
ATOM 1444 O O . LEU A 1 215 ? 48.566 35.537 91.937 1.00 38.01 400 LEU A O 1
ATOM 1449 N N . LEU A 1 216 ? 49.459 36.323 90.045 1.00 32.67 401 LEU A N 1
ATOM 1450 C CA . LEU A 1 216 ? 50.708 36.707 90.693 1.00 33.38 401 LEU A CA 1
ATOM 1451 C C . LEU A 1 216 ? 50.594 38.084 91.322 1.00 34.82 401 LEU A C 1
ATOM 1452 O O . LEU A 1 216 ? 51.196 38.353 92.355 1.00 38.30 401 LEU A O 1
ATOM 1457 N N . ASN A 1 217 ? 49.820 38.957 90.688 1.00 36.36 402 ASN A N 1
ATOM 1458 C CA . ASN A 1 217 ? 49.772 40.354 91.088 1.00 38.95 402 ASN A CA 1
ATOM 1459 C C . ASN A 1 217 ? 48.363 40.933 90.883 1.00 33.03 402 ASN A C 1
ATOM 1460 O O . ASN A 1 217 ? 48.031 41.455 89.820 1.00 31.51 402 ASN A O 1
ATOM 1465 N N . VAL A 1 218 ? 47.541 40.844 91.922 1.00 33.66 403 VAL A N 1
ATOM 1466 C CA . VAL A 1 218 ? 46.118 41.145 91.815 1.00 35.58 403 VAL A CA 1
ATOM 1467 C C . VAL A 1 218 ? 45.812 42.638 91.676 1.00 27.79 403 VAL A C 1
ATOM 1468 O O . VAL A 1 218 ? 44.912 43.030 90.949 1.00 30.86 403 VAL A O 1
ATOM 1472 N N . LYS A 1 219 ? 46.573 43.480 92.366 1.00 31.74 404 LYS A N 1
ATOM 1473 C CA . LYS A 1 219 ? 46.271 44.918 92.386 1.00 36.65 404 LYS A CA 1
ATOM 1474 C C . LYS A 1 219 ? 46.048 45.592 91.010 1.00 35.78 404 LYS A C 1
ATOM 1475 O O . LYS A 1 219 ? 45.062 46.298 90.824 1.00 31.86 404 LYS A O 1
ATOM 1481 N N . PRO A 1 220 ? 46.971 45.391 90.050 1.00 35.15 405 PRO A N 1
ATOM 1482 C CA . PRO A 1 220 ? 46.824 46.011 88.724 1.00 40.74 405 PRO A CA 1
ATOM 1483 C C . PRO A 1 220 ? 45.564 45.526 87.997 1.00 40.19 405 PRO A C 1
ATOM 1484 O O . PRO A 1 220 ? 44.938 46.248 87.210 1.00 34.35 405 PRO A O 1
ATOM 1488 N N . ILE A 1 221 ? 45.215 44.276 88.250 1.00 31.73 406 ILE A N 1
ATOM 1489 C CA . ILE A 1 221 ? 44.061 43.675 87.607 1.00 28.39 406 ILE A CA 1
ATOM 1490 C C . ILE A 1 221 ? 42.780 44.283 88.178 1.00 36.42 406 ILE A C 1
ATOM 1491 O O . ILE A 1 221 ? 41.861 44.665 87.439 1.00 33.65 406 ILE A O 1
ATOM 1496 N N . GLU A 1 222 ? 42.730 44.380 89.500 1.00 42.59 407 GLU A N 1
ATOM 1497 C CA . GLU A 1 222 ? 41.581 44.979 90.161 1.00 38.23 407 GLU A CA 1
ATOM 1498 C C . GLU A 1 222 ? 41.437 46.469 89.837 1.00 31.55 407 GLU A C 1
ATOM 1499 O O . GLU A 1 222 ? 40.319 46.965 89.743 1.00 30.75 407 GLU A O 1
ATOM 1505 N N . ASP A 1 223 ? 42.557 47.166 89.633 1.00 33.29 408 ASP A N 1
ATOM 1506 C CA . ASP A 1 223 ? 42.534 48.558 89.176 1.00 36.30 408 ASP A CA 1
ATOM 1507 C C . ASP A 1 223 ? 41.819 48.707 87.831 1.00 31.32 408 ASP A C 1
ATOM 1508 O O . ASP A 1 223 ? 40.957 49.566 87.668 1.00 33.84 408 ASP A O 1
ATOM 1513 N N . ILE A 1 224 ? 42.197 47.882 86.864 1.00 31.19 409 ILE A N 1
ATOM 1514 C CA . ILE A 1 224 ? 41.531 47.884 85.570 1.00 31.09 409 ILE A CA 1
ATOM 1515 C C . ILE A 1 224 ? 40.050 47.529 85.701 1.00 30.34 409 ILE A C 1
ATOM 1516 O O . ILE A 1 224 ? 39.197 48.223 85.160 1.00 28.80 409 ILE A O 1
ATOM 1521 N N . GLN A 1 225 ? 39.745 46.449 86.414 1.00 26.31 410 GLN A N 1
ATOM 1522 C CA . GLN A 1 225 ? 38.349 46.056 86.602 1.00 24.09 410 GLN A CA 1
ATOM 1523 C C . GLN A 1 225 ? 37.525 47.168 87.244 1.00 34.39 410 GLN A C 1
ATOM 1524 O O . GLN A 1 225 ? 36.341 47.300 86.961 1.00 27.05 410 GLN A O 1
ATOM 1530 N N . ASP A 1 226 ? 38.154 47.962 88.111 1.00 35.48 411 ASP A N 1
ATOM 1531 C CA . ASP A 1 226 ? 37.453 49.056 88.769 1.00 32.91 411 ASP A CA 1
ATOM 1532 C C . ASP A 1 226 ? 36.995 50.069 87.722 1.00 30.31 411 ASP A C 1
ATOM 1533 O O . ASP A 1 226 ? 35.872 50.557 87.770 1.00 28.52 411 ASP A O 1
ATOM 1538 N N . ASN A 1 227 ? 37.874 50.377 86.775 1.00 28.28 412 ASN A N 1
ATOM 1539 C CA . ASN A 1 227 ? 37.544 51.277 85.686 1.00 37.39 412 ASN A CA 1
ATOM 1540 C C . ASN A 1 227 ? 36.440 50.696 84.805 1.00 29.21 412 ASN A C 1
ATOM 1541 O O . ASN A 1 227 ? 35.508 51.396 84.423 1.00 33.20 412 ASN A O 1
ATOM 1546 N N . LEU A 1 228 ? 36.567 49.417 84.470 1.00 25.91 413 LEU A N 1
ATOM 1547 C CA . LEU A 1 228 ? 35.553 48.724 83.655 1.00 24.29 413 LEU A CA 1
ATOM 1548 C C . LEU A 1 228 ? 34.168 48.651 84.300 1.00 23.93 413 LEU A C 1
ATOM 1549 O O . LEU A 1 228 ? 33.154 48.813 83.630 1.00 26.63 413 LEU A O 1
ATOM 1554 N N . LEU A 1 229 ? 34.126 48.382 85.599 1.00 27.71 414 LEU A N 1
ATOM 1555 C CA . LEU A 1 229 ? 32.854 48.326 86.313 1.00 22.79 414 LEU A CA 1
ATOM 1556 C C . LEU A 1 229 ? 32.221 49.710 86.356 1.00 28.00 414 LEU A C 1
ATOM 1557 O O . LEU A 1 229 ? 31.003 49.839 86.306 1.00 24.27 414 LEU A O 1
ATOM 1562 N N . GLN A 1 230 ? 33.056 50.744 86.472 1.00 33.76 415 GLN A N 1
ATOM 1563 C CA . GLN A 1 230 ? 32.579 52.126 86.435 1.00 34.08 415 GLN A CA 1
ATOM 1564 C C . GLN A 1 230 ? 32.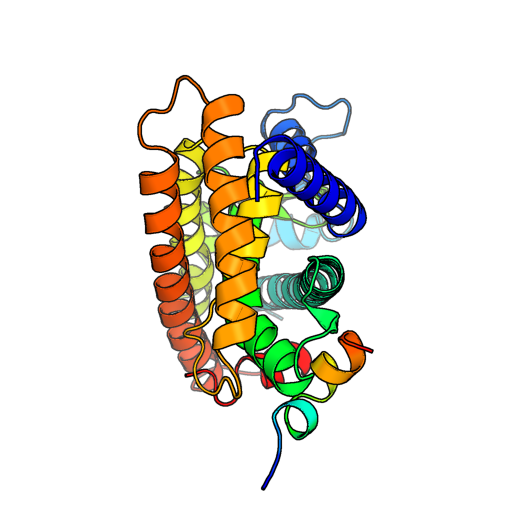002 52.454 85.066 1.00 29.19 415 GLN A C 1
ATOM 1565 O O . GLN A 1 230 ? 30.965 53.110 84.948 1.00 32.84 415 GLN A O 1
ATOM 1571 N N . ALA A 1 231 ? 32.687 52.005 84.022 1.00 27.18 416 ALA A N 1
ATOM 1572 C CA . ALA A 1 231 ? 32.233 52.241 82.662 1.00 32.81 416 ALA A CA 1
ATOM 1573 C C . ALA A 1 231 ? 30.926 51.493 82.417 1.00 28.36 416 ALA A C 1
ATOM 1574 O O . ALA A 1 231 ? 30.012 52.012 81.768 1.00 29.78 416 ALA A O 1
ATOM 1576 N N . LEU A 1 232 ? 30.845 50.277 82.951 1.00 28.79 417 LEU A N 1
ATOM 1577 C CA . LEU A 1 232 ? 29.640 49.450 82.843 1.00 24.29 417 LEU A CA 1
ATOM 1578 C C . LEU A 1 232 ? 28.450 50.099 83.561 1.00 26.24 417 LEU A C 1
ATOM 1579 O O . LEU A 1 232 ? 27.348 50.196 83.014 1.00 28.04 417 LEU A O 1
ATOM 1584 N N . GLU A 1 233 ? 28.682 50.568 84.779 1.00 27.85 418 GLU A N 1
ATOM 1585 C CA . GLU A 1 233 ? 27.626 51.213 85.551 1.00 30.63 418 GLU A CA 1
ATOM 1586 C C . GLU A 1 233 ? 27.024 52.402 84.791 1.00 29.57 418 GLU A C 1
ATOM 1587 O O . GLU A 1 233 ? 25.808 52.524 84.669 1.00 30.74 418 GLU A O 1
ATOM 1593 N N . LEU A 1 234 ? 27.891 53.261 84.264 1.00 38.25 419 LEU A N 1
ATOM 1594 C CA . LEU A 1 234 ? 27.479 54.403 83.450 1.00 35.71 419 LEU A CA 1
ATOM 1595 C C . LEU A 1 234 ? 26.778 53.973 82.157 1.00 29.37 419 LEU A C 1
ATOM 1596 O O . LEU A 1 234 ? 25.734 54.517 81.787 1.00 35.54 419 LEU A O 1
ATOM 1601 N N . GLN A 1 235 ? 27.360 52.996 81.466 1.00 36.60 420 GLN A N 1
ATOM 1602 C CA . GLN A 1 235 ? 26.788 52.484 80.219 1.00 31.20 420 GLN A CA 1
ATOM 1603 C C . GLN A 1 235 ? 25.351 52.017 80.428 1.00 36.57 420 GLN A C 1
ATOM 1604 O O . GLN A 1 235 ? 24.458 52.346 79.648 1.00 34.46 420 GLN A O 1
ATOM 1610 N N . LEU A 1 236 ? 25.124 51.263 81.498 1.00 28.48 421 LEU A N 1
ATOM 1611 C CA . LEU A 1 236 ? 23.808 50.695 81.749 1.00 36.66 421 LEU A CA 1
ATOM 1612 C C . LEU A 1 236 ? 22.796 51.779 82.137 1.00 35.89 421 LEU A C 1
ATOM 1613 O O . LEU A 1 236 ? 21.626 51.698 81.773 1.00 35.77 421 LEU A O 1
ATOM 1618 N N . LYS A 1 237 ? 23.253 52.801 82.856 1.00 34.14 422 LYS A N 1
ATOM 1619 C CA . LYS A 1 237 ? 22.367 53.897 83.256 1.00 40.39 422 LYS A CA 1
ATOM 1620 C C . LYS A 1 237 ? 21.920 54.735 82.055 1.00 45.33 422 LYS A C 1
ATOM 1621 O O . LYS A 1 237 ? 20.755 55.147 81.965 1.00 44.35 422 LYS A O 1
ATOM 1627 N N . LEU A 1 238 ? 22.846 54.967 81.128 1.00 39.68 423 LEU A N 1
ATOM 1628 C CA . LEU A 1 238 ? 22.559 55.745 79.922 1.00 42.69 423 LEU A CA 1
ATOM 1629 C C . LEU A 1 238 ? 21.753 54.969 78.873 1.00 43.87 423 LEU A C 1
ATOM 1630 O O . LEU A 1 238 ? 20.831 55.510 78.261 1.00 48.46 423 LEU A O 1
ATOM 1635 N N . ASN A 1 239 ? 22.118 53.705 78.678 1.00 42.44 424 ASN A N 1
ATOM 1636 C CA . ASN A 1 239 ? 21.542 52.847 77.648 1.00 36.07 424 ASN A CA 1
ATOM 1637 C C . ASN A 1 239 ? 20.255 52.155 78.088 1.00 44.28 424 ASN A C 1
ATOM 1638 O O . ASN A 1 239 ? 19.471 51.709 77.254 1.00 40.52 424 ASN A O 1
ATOM 1643 N N . HIS A 1 240 ? 20.044 52.049 79.397 1.00 43.89 425 HIS A N 1
ATOM 1644 C CA . HIS A 1 240 ? 18.836 51.414 79.921 1.00 41.53 425 HIS A CA 1
ATOM 1645 C C . HIS A 1 240 ? 18.206 52.191 81.074 1.00 43.24 425 HIS A C 1
ATOM 1646 O O . HIS A 1 240 ? 18.132 51.691 82.199 1.00 43.19 425 HIS A O 1
ATOM 1653 N N . PRO A 1 241 ? 17.730 53.413 80.798 1.00 53.83 426 PRO A N 1
ATOM 1654 C CA . PRO A 1 241 ? 17.072 54.218 81.834 1.00 60.32 426 PRO A CA 1
ATOM 1655 C C . PRO A 1 241 ? 15.885 53.489 82.464 1.00 62.99 426 PRO A C 1
ATOM 1656 O O . PRO A 1 241 ? 15.482 53.821 83.576 1.00 69.18 426 PRO A O 1
ATOM 1660 N N . GLU A 1 242 ? 15.346 52.501 81.756 1.00 71.30 427 GLU A N 1
ATOM 1661 C CA . GLU A 1 242 ? 14.135 51.800 82.179 1.00 77.40 427 GLU A CA 1
ATOM 1662 C C . GLU A 1 242 ? 14.416 50.642 83.130 1.00 67.61 427 GLU A C 1
ATOM 1663 O O . GLU A 1 242 ? 13.521 50.184 83.849 1.00 64.53 427 GLU A O 1
ATOM 1669 N N . SER A 1 243 ? 15.652 50.157 83.116 1.00 42.79 428 SER A N 1
ATOM 1670 C CA . SER A 1 243 ? 16.007 48.997 83.909 1.00 49.49 428 SER A CA 1
ATOM 1671 C C . SER A 1 243 ? 16.649 49.449 85.207 1.00 52.20 428 SER A C 1
ATOM 1672 O O . SER A 1 243 ? 17.874 49.600 85.302 1.00 45.72 428 SER A O 1
ATOM 1675 N N . SER A 1 244 ? 15.814 49.684 86.206 1.00 48.29 429 SER A N 1
ATOM 1676 C CA . SER A 1 244 ? 16.328 49.979 87.522 1.00 54.16 429 SER A CA 1
ATOM 1677 C C . SER A 1 244 ? 17.104 48.755 87.993 1.00 43.83 429 SER A C 1
ATOM 1678 O O . SER A 1 244 ? 16.677 47.611 87.791 1.00 36.54 429 SER A O 1
ATOM 1681 N N . GLN A 1 245 ? 18.257 49.010 88.589 1.00 32.39 430 GLN A N 1
ATOM 1682 C CA . GLN A 1 245 ? 19.080 47.961 89.198 1.00 35.68 430 GLN A CA 1
ATOM 1683 C C . GLN A 1 245 ? 19.630 46.935 88.200 1.00 32.85 430 GLN A C 1
ATOM 1684 O O . GLN A 1 245 ? 20.039 45.839 88.586 1.00 32.59 430 GLN A O 1
ATOM 1690 N N . LEU A 1 246 ? 19.670 47.307 86.922 1.00 32.88 431 LEU A N 1
ATOM 1691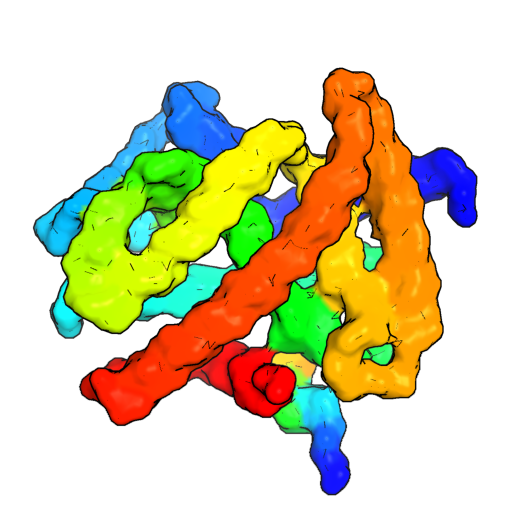 C CA . LEU A 1 246 ? 20.252 46.439 85.895 1.00 25.96 431 LEU A CA 1
ATOM 1692 C C . LEU A 1 246 ? 21.707 46.062 86.210 1.00 21.45 431 LEU A C 1
ATOM 1693 O O . LEU A 1 246 ? 22.099 44.913 86.059 1.00 26.12 431 LEU A O 1
ATOM 1698 N N . PHE A 1 247 ? 22.512 47.036 86.620 1.00 25.92 432 PHE A N 1
ATOM 1699 C CA . PHE A 1 247 ? 23.890 46.775 87.036 1.00 27.28 432 PHE A CA 1
ATOM 1700 C C . PHE A 1 247 ? 23.924 45.657 88.079 1.00 22.66 432 PHE A C 1
ATOM 1701 O O . PHE A 1 247 ? 24.623 44.655 87.913 1.00 23.40 432 PHE A O 1
ATOM 1709 N N . ALA A 1 248 ? 23.128 45.812 89.132 1.00 27.06 433 ALA A N 1
ATOM 1710 C CA . ALA A 1 248 ? 23.010 44.785 90.170 1.00 28.56 433 ALA A CA 1
ATOM 1711 C C . ALA A 1 248 ? 22.581 43.416 89.615 1.00 27.13 433 ALA A C 1
ATOM 1712 O O . ALA A 1 248 ? 23.135 42.382 89.995 1.00 25.75 433 ALA A O 1
ATOM 1714 N N . LYS A 1 249 ? 21.611 43.404 88.708 1.00 27.42 434 LYS A N 1
ATOM 1715 C CA . LYS A 1 249 ? 21.158 42.154 88.106 1.00 23.41 434 LYS A CA 1
ATOM 1716 C C . LYS A 1 249 ? 22.245 41.511 87.277 1.00 24.56 434 LYS A C 1
ATOM 1717 O O . LYS A 1 249 ? 22.449 40.297 87.333 1.00 25.81 434 LYS A O 1
ATOM 1723 N N . LEU A 1 250 ? 22.944 42.331 86.498 1.00 21.56 435 LEU A N 1
ATOM 1724 C CA . LEU A 1 250 ? 23.988 41.825 85.630 1.00 19.81 435 LEU A CA 1
ATOM 1725 C C . LEU A 1 250 ? 25.176 41.275 86.426 1.00 25.87 435 LEU A C 1
ATOM 1726 O O . LEU A 1 250 ? 25.747 40.253 86.062 1.00 23.00 435 LEU A O 1
ATOM 1731 N N . LEU A 1 251 ? 25.555 41.967 87.497 1.00 23.14 436 LEU A N 1
ATOM 1732 C CA . LEU A 1 251 ? 26.609 41.475 88.402 1.00 25.75 436 LEU A CA 1
ATOM 1733 C C . LEU A 1 251 ? 26.345 40.078 88.955 1.00 25.76 436 LEU A C 1
ATOM 1734 O O . LEU A 1 251 ? 27.270 39.275 89.088 1.00 26.38 436 LEU A O 1
ATOM 1739 N N . GLN A 1 252 ? 25.093 39.787 89.297 1.00 23.77 437 GLN A N 1
ATOM 1740 C CA . GLN A 1 252 ? 24.738 38.453 89.787 1.00 32.32 437 GLN A CA 1
ATOM 1741 C C . GLN A 1 252 ? 24.931 37.349 88.733 1.00 29.79 437 GLN A C 1
ATOM 1742 O O . GLN A 1 252 ? 25.173 36.195 89.079 1.00 29.87 437 GLN A O 1
ATOM 1748 N N . LYS A 1 253 ? 24.842 37.709 87.455 1.00 27.18 438 LYS A N 1
ATOM 1749 C CA . LYS A 1 253 ? 25.056 36.747 86.362 1.00 29.41 438 LYS A CA 1
ATOM 1750 C C . LYS A 1 253 ? 26.505 36.301 86.235 1.00 22.58 438 LYS A C 1
ATOM 1751 O O . LYS A 1 253 ? 26.775 35.203 85.753 1.00 27.15 438 LYS A O 1
ATOM 1757 N N . MET A 1 254 ? 27.439 37.153 86.652 1.00 21.79 439 MET A N 1
ATOM 1758 C CA . MET A 1 254 ? 28.850 36.813 86.566 1.00 31.95 439 MET A CA 1
ATOM 1759 C C . MET A 1 254 ? 29.115 35.557 87.365 1.00 31.94 439 MET A C 1
ATOM 1760 O O . MET A 1 254 ? 29.892 34.707 86.970 1.00 28.36 439 MET A O 1
ATOM 1765 N N . THR A 1 255 ? 28.449 35.454 88.506 1.00 27.26 440 THR A N 1
ATOM 1766 C CA . THR A 1 255 ? 28.566 34.286 89.362 1.00 30.45 440 THR A CA 1
ATOM 1767 C C . THR A 1 255 ? 27.836 33.066 88.788 1.00 19.97 440 THR A C 1
ATOM 1768 O O . THR A 1 255 ? 28.314 31.934 88.929 1.00 27.30 440 THR A O 1
ATOM 1772 N N . ASP A 1 256 ? 26.706 33.281 88.126 1.00 24.85 441 ASP A N 1
ATOM 1773 C CA . ASP A 1 256 ? 26.027 32.182 87.436 1.00 28.38 441 ASP A CA 1
ATOM 1774 C C . ASP A 1 256 ? 26.953 31.495 86.431 1.00 23.36 441 ASP A C 1
ATOM 1775 O O . ASP A 1 256 ? 26.921 30.282 86.279 1.00 23.87 441 ASP A O 1
ATOM 1780 N N . LEU A 1 257 ? 27.755 32.286 85.727 1.00 25.48 442 LEU A N 1
ATOM 1781 C CA . LEU A 1 257 ? 28.661 31.755 84.705 1.00 20.74 442 LEU A CA 1
ATOM 1782 C C . LEU A 1 257 ? 29.679 30.797 85.305 1.00 23.99 442 LEU A C 1
ATOM 1783 O O . LEU A 1 257 ? 30.020 29.771 84.707 1.00 25.23 442 LEU A O 1
ATOM 1788 N N . ARG A 1 258 ? 30.184 31.139 86.488 1.00 23.04 443 ARG A N 1
ATOM 1789 C CA . ARG A 1 258 ? 31.121 30.265 87.182 1.00 22.94 443 ARG A CA 1
ATOM 1790 C C . ARG A 1 258 ? 30.516 28.896 87.499 1.00 28.42 443 ARG A C 1
ATOM 1791 O O . ARG A 1 258 ? 31.190 27.870 87.386 1.00 24.98 443 ARG A O 1
ATOM 1799 N N . GLN A 1 259 ? 29.244 28.870 87.883 1.00 22.83 444 GLN A N 1
ATOM 1800 C CA . GLN A 1 259 ? 28.606 27.599 88.218 1.00 24.69 444 GLN A CA 1
ATOM 1801 C C . GLN A 1 259 ? 28.423 26.736 86.975 1.00 22.55 444 GLN A C 1
ATOM 1802 O O . GLN A 1 259 ? 28.555 25.511 87.024 1.00 29.86 444 GLN A O 1
ATOM 1808 N N . ILE A 1 260 ? 28.112 27.389 85.863 1.00 24.66 445 ILE A N 1
ATOM 1809 C CA . ILE A 1 260 ? 27.993 26.705 84.589 1.00 27.01 445 ILE A CA 1
ATOM 1810 C C . ILE A 1 260 ? 29.313 26.008 84.250 1.00 28.36 445 ILE A C 1
ATOM 1811 O O . ILE A 1 260 ? 29.312 24.849 83.846 1.00 25.69 445 ILE A O 1
ATOM 1816 N N . VAL A 1 261 ? 30.439 26.698 84.443 1.00 26.59 446 VAL A N 1
ATOM 1817 C CA . VAL A 1 261 ? 31.737 26.072 84.175 1.00 28.89 446 VAL A CA 1
ATOM 1818 C C . VAL A 1 261 ? 31.944 24.845 85.058 1.00 24.15 446 VAL A C 1
ATOM 1819 O O . VAL A 1 261 ? 32.338 23.788 84.584 1.00 31.56 446 VAL A O 1
ATOM 1823 N N . THR A 1 262 ? 31.655 24.987 86.349 1.00 26.95 447 THR A N 1
ATOM 1824 C CA . THR A 1 262 ? 31.766 23.860 87.277 1.00 31.20 447 THR A CA 1
ATOM 1825 C C . THR A 1 262 ? 30.993 22.637 86.779 1.00 32.47 447 THR A C 1
ATOM 1826 O O . THR A 1 262 ? 31.522 21.531 86.740 1.00 30.61 447 THR A O 1
ATOM 1830 N N . GLU A 1 263 ? 29.744 22.841 86.384 1.00 33.99 448 GLU A N 1
ATOM 1831 C CA . GLU A 1 263 ? 28.902 21.737 85.925 1.00 40.14 448 GLU A CA 1
ATOM 1832 C C . GLU A 1 263 ? 29.418 21.165 84.614 1.00 35.81 448 GLU A C 1
ATOM 1833 O O . GLU A 1 263 ? 29.411 19.953 84.404 1.00 32.73 448 GLU A O 1
ATOM 1839 N N . HIS A 1 264 ? 29.851 22.050 83.723 1.00 30.39 449 HIS A N 1
ATOM 1840 C CA . HIS A 1 264 ? 30.368 21.616 82.438 1.00 30.38 449 HIS A CA 1
ATOM 1841 C C . HIS A 1 264 ? 31.598 20.727 82.647 1.00 32.01 449 HIS A C 1
ATOM 1842 O O . HIS A 1 264 ? 31.698 19.633 82.084 1.00 36.08 449 HIS A O 1
ATOM 1849 N N . VAL A 1 265 ? 32.527 21.199 83.467 1.00 33.96 450 VAL A N 1
ATOM 1850 C CA . VAL A 1 265 ? 33.725 20.420 83.786 1.00 39.59 450 VAL A CA 1
ATOM 1851 C C . VAL A 1 265 ? 33.390 19.024 84.319 1.00 36.83 450 VAL A C 1
ATOM 1852 O O . VAL A 1 265 ? 34.008 18.035 83.923 1.00 43.01 450 VAL A O 1
ATOM 1856 N N . GLN A 1 266 ? 32.414 18.938 85.218 1.00 36.84 451 GLN A N 1
ATOM 1857 C CA . GLN A 1 266 ? 31.999 17.639 85.750 1.00 38.54 451 GLN A CA 1
ATOM 1858 C C . GLN A 1 266 ? 31.516 16.701 84.639 1.00 36.03 451 GLN A C 1
ATOM 1859 O O . GLN A 1 266 ? 31.794 15.495 84.654 1.00 37.86 451 GLN A O 1
ATOM 1865 N N . LEU A 1 267 ? 30.803 17.261 83.669 1.00 38.42 452 LEU A N 1
ATOM 1866 C CA . LEU A 1 267 ? 30.332 16.504 82.515 1.00 40.80 452 LEU A CA 1
ATOM 1867 C C . LEU A 1 267 ? 31.468 16.085 81.581 1.00 40.52 452 LEU A C 1
ATOM 1868 O O . LEU A 1 267 ? 31.462 14.983 81.043 1.00 40.86 452 LEU A O 1
ATOM 1873 N N . LEU A 1 268 ? 32.436 16.972 81.374 1.00 47.22 453 LEU A N 1
ATOM 1874 C CA . LEU A 1 268 ? 33.632 16.627 80.611 1.00 47.67 453 LEU A CA 1
ATOM 1875 C C . LEU A 1 268 ? 34.373 15.465 81.269 1.00 53.22 453 LEU A C 1
ATOM 1876 O O . LEU A 1 268 ? 35.010 14.653 80.594 1.00 55.45 453 LEU A O 1
ATOM 1881 N N . GLN A 1 269 ? 34.275 15.398 82.593 1.00 41.74 454 GLN A N 1
ATOM 1882 C CA . GLN A 1 269 ? 34.938 14.362 83.374 1.00 53.76 454 GLN A CA 1
ATOM 1883 C C . GLN A 1 269 ? 34.355 12.997 83.029 1.00 58.74 454 GLN A C 1
ATOM 1884 O O . GLN A 1 269 ? 35.090 12.020 82.863 1.00 54.75 454 GLN A O 1
ATOM 1890 N N . VAL A 1 270 ? 33.030 12.942 82.916 1.00 54.55 455 VAL A N 1
ATOM 1891 C CA . VAL A 1 270 ? 32.314 11.715 82.566 1.00 58.52 455 VAL A CA 1
ATOM 1892 C C . VAL A 1 270 ? 32.650 11.262 81.147 1.00 66.35 455 VAL A C 1
ATOM 1893 O O . VAL A 1 270 ? 32.776 10.069 80.874 1.00 67.91 455 VAL A O 1
ATOM 1897 N N . ILE A 1 271 ? 32.774 12.224 80.239 1.00 68.91 456 ILE A N 1
ATOM 1898 C CA . ILE A 1 271 ? 33.148 11.924 78.866 1.00 72.45 456 ILE A CA 1
ATOM 1899 C C . ILE A 1 271 ? 34.551 11.331 78.856 1.00 71.90 456 ILE A C 1
ATOM 1900 O O . ILE A 1 271 ? 34.819 10.345 78.170 1.00 72.51 456 ILE A O 1
ATOM 1905 N N . LYS A 1 272 ? 35.441 11.939 79.633 1.00 67.95 457 LYS A N 1
ATOM 1906 C CA . LYS A 1 272 ? 36.807 11.453 79.767 1.00 73.12 457 LYS A CA 1
ATOM 1907 C C . LYS A 1 272 ? 36.856 10.030 80.325 1.00 76.90 457 LYS A C 1
ATOM 1908 O O . LYS A 1 272 ? 37.563 9.175 79.793 1.00 75.13 457 LYS A O 1
ATOM 1914 N N . LYS A 1 273 ? 36.094 9.782 81.388 1.00 80.87 458 LYS A N 1
ATOM 1915 C CA . LYS A 1 273 ? 36.169 8.521 82.127 1.00 90.44 458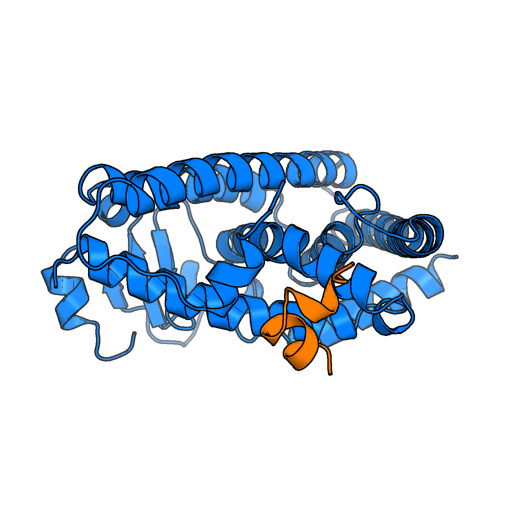 LYS A CA 1
ATOM 1916 C C . LYS A 1 273 ? 35.478 7.342 81.440 1.00 98.98 458 LYS A C 1
ATOM 1917 O O . LYS A 1 273 ? 35.873 6.193 81.642 1.00 104.27 458 LYS A O 1
ATOM 1923 N N . THR A 1 274 ? 34.450 7.614 80.640 1.00 99.40 459 THR A N 1
ATOM 1924 C CA . THR A 1 274 ? 33.652 6.534 80.060 1.00 105.45 459 THR A CA 1
ATOM 1925 C C . THR A 1 274 ? 33.198 6.780 78.621 1.00 103.81 459 THR A C 1
ATOM 1926 O O . THR A 1 274 ? 32.003 6.733 78.327 1.00 103.30 459 THR A O 1
ATOM 1930 N N 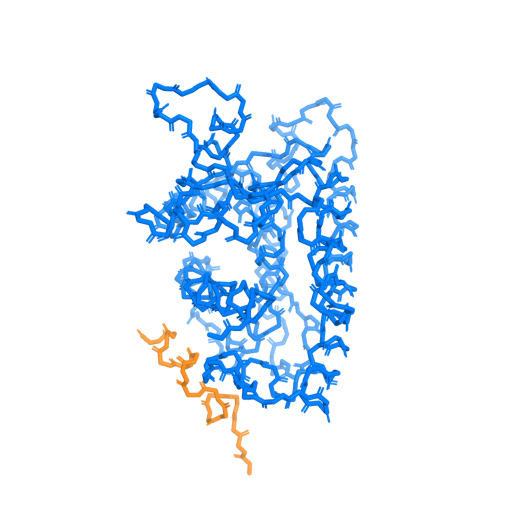. GLU A 1 275 ? 34.146 7.025 77.723 1.00 104.69 460 GLU A N 1
ATOM 1931 C CA . GLU A 1 275 ? 33.812 7.231 76.316 1.00 108.41 460 GLU A CA 1
ATOM 1932 C C . GLU A 1 275 ? 34.863 6.687 75.355 1.00 118.43 460 GLU A C 1
ATOM 1933 O O . GLU A 1 275 ? 36.037 6.557 75.700 1.00 117.71 460 GLU A O 1
ATOM 1939 N N . THR A 1 276 ? 34.420 6.378 74.141 1.00 130.60 461 THR A N 1
ATOM 1940 C CA . THR A 1 276 ? 35.275 5.775 73.128 1.00 142.63 461 THR A CA 1
ATOM 1941 C C . THR A 1 276 ? 36.362 6.727 72.630 1.00 150.92 461 THR A C 1
ATOM 1942 O O . THR A 1 276 ? 37.261 7.107 73.381 1.00 144.49 461 THR A O 1
ATOM 1946 N N . ASP A 1 277 ? 36.274 7.104 71.358 1.00 165.27 462 ASP A N 1
ATOM 1947 C CA . ASP A 1 277 ? 37.283 7.950 70.728 1.00 177.48 462 ASP A CA 1
ATOM 1948 C C . ASP A 1 277 ? 37.093 9.418 71.087 1.00 171.02 462 ASP A C 1
ATOM 1949 O O . ASP A 1 277 ? 36.974 10.271 70.207 1.00 172.82 462 ASP A O 1
ATOM 1954 N N . MET A 1 278 ? 37.074 9.710 72.381 1.00 160.93 463 MET A N 1
ATOM 1955 C CA . MET A 1 278 ? 36.853 11.072 72.846 1.00 146.72 463 MET A CA 1
ATOM 1956 C C . MET A 1 278 ? 38.146 11.761 73.255 1.00 131.03 463 MET A C 1
ATOM 1957 O O . MET A 1 278 ? 38.765 11.402 74.256 1.00 135.02 463 MET A O 1
ATOM 1962 N N . SER A 1 279 ? 38.548 12.755 72.472 1.00 111.68 464 SER A N 1
ATOM 1963 C CA . SER A 1 279 ? 39.727 13.547 72.790 1.00 96.73 464 SER A CA 1
ATOM 1964 C C . SER A 1 279 ? 39.485 15.021 72.498 1.00 80.18 464 SER A C 1
ATOM 1965 O O . SER A 1 279 ? 38.945 15.377 71.450 1.00 71.62 464 SER A O 1
ATOM 1968 N N . LEU A 1 280 ? 39.884 15.872 73.437 1.00 69.03 465 LEU A N 1
ATOM 1969 C CA . LEU A 1 280 ? 39.732 17.313 73.282 1.00 58.59 465 LEU A CA 1
ATOM 1970 C C . LEU A 1 280 ? 40.855 17.924 72.456 1.00 45.94 465 LEU A C 1
ATOM 1971 O O . LEU A 1 280 ? 41.972 17.415 72.426 1.00 48.33 465 LEU A O 1
ATOM 1976 N N . HIS A 1 281 ? 40.535 19.022 71.786 1.00 43.96 466 HIS A N 1
ATOM 1977 C CA . HIS A 1 281 ? 41.513 19.842 71.090 1.00 45.08 466 HIS A CA 1
ATOM 1978 C C . HIS A 1 281 ? 42.570 20.337 72.085 1.00 38.59 466 HIS A C 1
ATOM 1979 O O . HIS A 1 281 ? 42.245 20.695 73.207 1.00 38.50 466 HIS A O 1
ATOM 1986 N N . PRO A 1 282 ? 43.842 20.356 71.668 1.00 44.27 467 PRO A N 1
ATOM 1987 C CA . PRO A 1 282 ? 44.964 20.725 72.544 1.00 50.37 467 PRO A CA 1
ATOM 1988 C C . PRO A 1 282 ? 44.805 22.078 73.253 1.00 54.05 467 PRO A C 1
ATOM 1989 O O . PRO A 1 282 ? 45.332 22.244 74.354 1.00 49.66 467 PRO A O 1
ATOM 1993 N N . LEU A 1 283 ? 44.104 23.029 72.640 1.00 48.63 468 LEU A N 1
ATOM 1994 C CA . LEU A 1 283 ? 43.887 24.323 73.281 1.00 40.34 468 LEU A CA 1
ATOM 1995 C C . LEU A 1 283 ? 42.905 24.179 74.429 1.00 36.61 468 LEU A C 1
ATOM 1996 O O . LEU A 1 283 ? 43.069 24.793 75.494 1.00 31.45 468 LEU A O 1
ATOM 2001 N N . LEU A 1 284 ? 41.878 23.369 74.204 1.00 36.67 469 LEU A N 1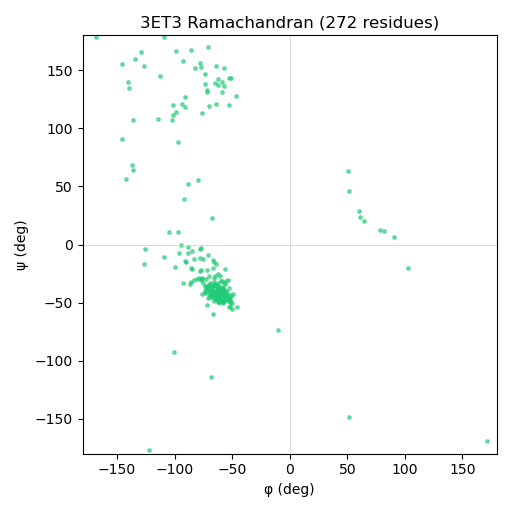
ATOM 2002 C CA . LEU A 1 284 ? 40.908 23.089 75.246 1.00 37.81 469 LEU A CA 1
ATOM 2003 C C . LEU A 1 284 ? 41.577 22.313 76.362 1.00 35.61 469 LEU A C 1
ATOM 2004 O O . LEU A 1 284 ? 41.347 22.583 77.536 1.00 34.82 469 LEU A O 1
ATOM 2009 N N . GLN A 1 285 ? 42.420 21.357 75.990 1.00 38.58 470 GLN A N 1
ATOM 2010 C CA . GLN A 1 285 ? 43.143 20.562 76.973 1.00 43.59 470 GLN A CA 1
ATOM 2011 C C . GLN A 1 285 ? 44.000 21.417 77.899 1.00 43.22 470 GLN A C 1
ATOM 2012 O O . GLN A 1 285 ? 44.061 21.155 79.090 1.00 39.96 470 GLN A O 1
ATOM 2018 N N . GLU A 1 286 ? 44.675 22.430 77.363 1.00 39.66 471 GLU A N 1
ATOM 2019 C CA . GLU A 1 286 ? 45.536 23.243 78.220 1.00 45.77 471 GLU A CA 1
ATOM 2020 C C . GLU A 1 286 ? 44.708 24.186 79.086 1.00 35.68 471 GLU A C 1
ATOM 2021 O O . GLU A 1 286 ? 45.064 24.460 80.232 1.00 35.67 471 GLU A O 1
ATOM 2027 N N . ILE A 1 287 ? 43.588 24.651 78.548 1.00 38.79 472 ILE A N 1
ATOM 2028 C CA . ILE A 1 287 ? 42.658 25.457 79.332 1.00 36.85 472 ILE A CA 1
ATOM 2029 C C . ILE A 1 287 ? 42.105 24.673 80.531 1.00 34.47 472 ILE A C 1
ATOM 2030 O O . ILE A 1 287 ? 42.108 25.185 81.644 1.00 32.47 472 ILE A O 1
ATOM 2035 N N . TYR A 1 288 ? 41.640 23.443 80.309 1.00 31.82 473 TYR A N 1
ATOM 2036 C CA . TYR A 1 288 ? 41.036 22.657 81.396 1.00 34.66 473 TYR A CA 1
ATOM 2037 C C . TYR A 1 288 ? 42.044 22.026 82.368 1.00 38.47 473 TYR A C 1
ATOM 2038 O O . TYR A 1 288 ? 41.690 21.682 83.497 1.00 38.02 473 TYR A O 1
ATOM 2047 N N . LYS A 1 289 ? 43.288 21.855 81.929 1.00 37.55 474 LYS A N 1
ATOM 2048 C CA . LYS A 1 289 ? 44.313 21.240 82.773 1.00 37.47 474 LYS A CA 1
ATOM 2049 C C . LYS A 1 289 ? 44.589 22.107 84.008 1.00 43.09 474 LYS A C 1
ATOM 2050 O O . LYS A 1 289 ? 44.964 23.272 83.884 1.00 44.08 474 LYS A O 1
ATOM 2056 N N . ASP A 1 290 ? 44.392 21.535 85.195 1.00 47.10 475 ASP A N 1
ATOM 2057 C CA . ASP A 1 290 ? 44.644 22.246 86.452 1.00 46.51 475 ASP A CA 1
ATOM 2058 C C . ASP A 1 290 ? 43.788 23.510 86.599 1.00 48.13 475 ASP A C 1
ATOM 2059 O O . ASP A 1 290 ? 44.209 24.479 87.239 1.00 40.13 475 ASP A O 1
ATOM 2064 N N . LEU A 1 291 ? 42.605 23.491 85.980 1.00 49.65 476 LEU A N 1
ATOM 2065 C CA . LEU A 1 291 ? 41.581 24.528 86.134 1.00 42.20 476 LEU A CA 1
ATOM 2066 C C . LEU A 1 291 ? 40.942 24.284 87.493 1.00 46.14 476 LEU A C 1
ATOM 2067 O O . LEU A 1 291 ? 40.291 23.263 87.690 1.00 42.59 476 LEU A O 1
ATOM 2072 N N . TYR A 1 292 ? 41.135 25.202 88.436 1.00 39.31 477 TYR A N 1
ATOM 2073 C CA . TYR A 1 292 ? 40.614 24.999 89.786 1.00 45.38 477 TYR A CA 1
ATOM 2074 C C . TYR A 1 292 ? 41.213 23.737 90.409 1.00 52.08 477 TYR A C 1
ATOM 2075 O O . TYR A 1 292 ? 40.624 23.129 91.309 1.00 60.10 477 TYR A O 1
ATOM 2085 N N . HIS B 2 1 ? 59.735 24.330 88.769 1.00 96.17 680 HIS P N 1
ATOM 2086 C CA . HIS B 2 1 ? 59.105 25.645 88.814 1.00 96.28 680 HIS P CA 1
ATOM 2087 C C . HIS B 2 1 ? 58.642 26.080 87.428 1.00 89.23 680 HIS P C 1
ATOM 2088 O O . HIS B 2 1 ? 59.341 26.825 86.738 1.00 92.92 680 HIS P O 1
ATOM 2095 N N . SER B 2 2 ? 57.461 25.618 87.028 1.00 73.08 681 SER P N 1
ATOM 2096 C CA . SER B 2 2 ? 56.934 25.920 85.702 1.00 69.82 681 SER P CA 1
ATOM 2097 C C . SER B 2 2 ? 55.876 27.027 85.735 1.00 60.43 681 SER P C 1
ATOM 2098 O O . SER B 2 2 ? 54.837 26.891 86.385 1.00 52.72 681 SER P O 1
ATOM 2101 N N . SER B 2 3 ? 56.150 28.116 85.021 1.00 51.85 682 SER P N 1
ATOM 2102 C CA . SER B 2 3 ? 55.256 29.272 84.983 1.00 50.35 682 SER P CA 1
ATOM 2103 C C . SER B 2 3 ? 53.968 28.997 84.198 1.00 47.63 682 SER P C 1
ATOM 2104 O O . SER B 2 3 ? 53.842 27.970 83.526 1.00 37.67 682 SER P O 1
ATOM 2107 N N . LEU B 2 4 ? 53.010 29.917 84.296 1.00 49.02 683 LEU P N 1
ATOM 2108 C CA . LEU B 2 4 ? 51.782 29.822 83.506 1.00 47.09 683 LEU P CA 1
ATOM 2109 C C . LEU B 2 4 ? 52.090 29.728 82.013 1.00 38.33 683 LEU P C 1
ATOM 2110 O O . LEU B 2 4 ? 51.556 28.870 81.320 1.00 41.73 683 LEU P O 1
ATOM 2115 N N . THR B 2 5 ? 52.960 30.605 81.518 1.00 39.71 684 THR P N 1
ATOM 2116 C CA . THR B 2 5 ? 53.310 30.600 80.099 1.00 40.95 684 THR P CA 1
ATOM 2117 C C . THR B 2 5 ? 53.890 29.250 79.671 1.00 41.69 684 THR P C 1
ATOM 2118 O O . THR B 2 5 ? 53.570 28.735 78.595 1.00 36.36 684 THR P O 1
ATOM 2122 N N . GLU B 2 6 ? 54.737 28.682 80.525 1.00 42.40 685 GLU P N 1
ATOM 2123 C CA . GLU B 2 6 ? 55.319 27.366 80.278 1.00 51.19 685 GLU P CA 1
ATOM 2124 C C . GLU B 2 6 ? 54.288 26.244 80.144 1.00 47.65 685 GLU P C 1
ATOM 2125 O O . GLU B 2 6 ? 54.455 25.360 79.313 1.00 47.68 685 GLU P O 1
ATOM 2131 N N . ARG B 2 7 ? 53.232 26.250 80.955 1.00 39.33 686 ARG P N 1
ATOM 2132 C CA . ARG B 2 7 ? 52.232 25.184 80.827 1.00 45.35 686 ARG P CA 1
ATOM 2133 C C . ARG B 2 7 ? 50.996 25.532 79.983 1.00 38.84 686 ARG P C 1
ATOM 2134 O O . ARG B 2 7 ? 50.019 24.783 79.959 1.00 42.29 686 ARG P O 1
ATOM 2142 N N . HIS B 2 8 ? 51.047 26.655 79.277 1.00 39.20 687 HIS P N 1
ATOM 2143 C CA . HIS B 2 8 ? 49.966 27.021 78.358 1.00 35.61 687 HIS P CA 1
ATOM 2144 C C . HIS B 2 8 ? 50.552 27.550 77.065 1.00 36.88 687 HIS P C 1
ATOM 2145 O O . HIS B 2 8 ? 50.436 28.733 76.752 1.00 34.97 687 HIS P O 1
ATOM 2152 N N . LYS B 2 9 ? 51.188 26.655 76.315 1.00 44.73 688 LYS P N 1
ATOM 2153 C CA . LYS B 2 9 ? 51.943 27.043 75.132 1.00 46.85 688 LYS P CA 1
ATOM 2154 C C . LYS B 2 9 ? 51.076 27.725 74.077 1.00 32.22 688 LYS P C 1
ATOM 2155 O O . LYS B 2 9 ? 51.470 28.739 73.503 1.00 40.17 688 LYS P O 1
ATOM 2161 N N . ILE B 2 10 ? 49.890 27.184 73.832 1.00 31.99 689 ILE P N 1
ATOM 2162 C CA . ILE B 2 10 ? 49.023 27.753 72.799 1.00 41.94 689 ILE P CA 1
ATOM 2163 C C . ILE B 2 10 ? 48.524 29.143 73.170 1.00 46.55 689 ILE P C 1
ATOM 2164 O O . ILE B 2 10 ? 48.559 30.059 72.343 1.00 39.90 689 ILE P O 1
ATOM 2169 N N . LEU B 2 11 ? 48.062 29.297 74.411 1.00 43.23 690 LEU P N 1
ATOM 2170 C CA . LEU B 2 11 ? 47.600 30.592 74.905 1.00 36.87 690 LEU P CA 1
ATOM 2171 C C . LEU B 2 11 ? 48.700 31.636 74.862 1.00 31.44 690 LEU P C 1
ATOM 2172 O O . LEU B 2 11 ? 48.479 32.757 74.404 1.00 37.71 690 LEU P O 1
ATOM 2177 N N . HIS B 2 12 ? 49.881 31.267 75.359 1.00 37.09 691 HIS P N 1
ATOM 2178 C CA . HIS B 2 12 ? 51.061 32.117 75.271 1.00 39.61 691 HIS P CA 1
ATOM 2179 C C . HIS B 2 12 ? 51.295 32.551 73.827 1.00 38.94 691 HIS P C 1
ATOM 2180 O O . HIS B 2 12 ? 51.542 33.723 73.548 1.00 38.50 691 HIS P O 1
ATOM 2187 N N . ARG B 2 13 ? 51.198 31.598 72.908 1.00 39.06 692 ARG P N 1
ATOM 2188 C CA . ARG B 2 13 ? 51.409 31.886 71.498 1.00 49.08 692 ARG P CA 1
ATOM 2189 C C . ARG B 2 13 ? 50.332 32.839 70.975 1.00 48.90 692 ARG P C 1
ATOM 2190 O O . ARG B 2 13 ? 50.636 33.809 70.280 1.00 42.98 692 ARG P O 1
ATOM 2198 N N . LEU B 2 14 ? 49.079 32.566 71.329 1.00 44.29 693 LEU P N 1
ATOM 2199 C CA . LEU B 2 14 ? 47.961 33.438 70.970 1.00 39.74 693 LEU P CA 1
ATOM 2200 C C . LEU B 2 14 ? 48.159 34.859 71.492 1.00 36.98 693 LEU P C 1
ATOM 2201 O O . LEU B 2 14 ? 47.795 35.834 70.828 1.00 39.25 693 LEU P O 1
ATOM 2206 N N . LEU B 2 15 ? 48.732 34.978 72.685 1.00 33.13 694 LEU P N 1
ATOM 2207 C CA . LEU B 2 15 ? 48.954 36.283 73.293 1.00 40.87 694 LEU P CA 1
ATOM 2208 C C . LEU B 2 15 ? 50.062 37.085 72.604 1.00 63.78 694 LEU P C 1
ATOM 2209 O O . LEU B 2 15 ? 50.102 38.314 72.705 1.00 64.26 694 LEU P O 1
ATOM 2214 N N . GLN B 2 16 ? 50.951 36.383 71.905 1.00 71.02 695 GLN P N 1
ATOM 2215 C CA . GLN B 2 16 ? 52.051 37.021 71.183 1.00 75.73 695 GLN P CA 1
ATOM 2216 C C . GLN B 2 16 ? 51.639 37.484 69.783 1.00 74.88 695 GLN P C 1
ATOM 2217 O O . GLN B 2 16 ? 51.748 38.666 69.453 1.00 72.21 695 GLN P O 1
#

InterPro domains:
  IPR000536 Nuclear hormone receptor, ligand-binding domain [PF00104] (319-485)
  IPR000536 Nuclear hormone receptor, ligand-binding domain [PS51843] (238-503)
  IPR000536 Nuclear hormone receptor, ligand-binding domain [SM00430] (315-474)
  IPR001628 Zinc finger, nuclear hormone receptor-type [PF00105] (138-204)
  IPR001628 Zinc finger, nuclear hormone receptor-type [PR00047] (139-155)
  IPR001628 Zinc finger, nuclear hormone receptor-type [PR00047] (155-170)
  IPR001628 Zinc finger, nuclear hormone receptor-type [PR00047] (187-195)
  IPR001628 Zinc finger, nuclear hormone receptor-type [PR00047] (195-203)
  IPR001628 Zinc finger, nuclear hormone receptor-type [PS00031] (139-165)
  IPR001628 Zinc finger, nuclear hormone receptor-type [PS51030] (136-210)
  IPR001628 Zinc finger, nuclear hormone receptor-type [SM00399] (136-206)
  IPR001723 Nuclear hormone receptor [PR00398] (199-209)
  IPR001723 Nuclear hormone receptor [PR00398] (316-337)
  IPR001723 Nuclear hormone receptor [PR00398] (337-353)
  IPR001723 Nuclear hormone receptor [PR00398] (405-420)
  IPR001723 Nuclear hormone receptor [PR00398] (462-479)
  IPR003074 Peroxisome proliferator-activated receptor [PR01288] (228-242)
  IPR003074 Peroxisome proliferator-activated receptor [PR01288] (242-261)
  IPR003074 Peroxisome proliferator-activated receptor [PR01288] (355-368)
  IPR003074 Peroxisome proliferator-activated receptor [PR01288] (372-387)

Radius of gyration: 18.84 Å; Cα contacts (8 Å, |Δi|>4): 319; chains: 2; bounding box: 46×56×39 Å

Organism: Homo sapiens (NCBI:txid9606)

Solvent-accessible surface area: 13771 Å² total; per-residue (Å²): 101,117,69,66,68,14,90,64,19,7,140,83,0,79,48,14,7,71,172,18,7,100,45,5,21,67,102,0,62,26,26,38,78,56,169,45,151,90,166,97,26,54,69,0,132,44,116,92,1,12,143,114,0,70,133,71,54,152,73,33,1,6,113,12,24,60,41,54,25,135,104,22,11,73,3,0,77,28,0,1,93,0,0,54,32,2,63,27,0,76,129,16,67,72,26,2,5,0,1,0,0,6,15,0,0,13,4,0,21,8,0,26,33,0,8,26,0,44,134,79,0,2,4,43,44,145,6,77,0,30,13,24,43,141,15,8,112,82,14,100,174,17,8,6,70,22,29,34,30,10,1,89,13,1,66,134,4,25,77,23,128,5,57,9,31,0,1,0,0,0,0,0,0,0,0,0,3,7,91,6,57,54,24,105,80,55,140,43,0,79,60,22,26,77,52,1,40,70,0,0,75,25,8,5,122,101,57,14,113,126,34,87,122,6,48,37,92,0,61,121,27,29,95,62,0,70,95,12,8,61,65,28,35,110,35,19,75,71,5,138,154,98,39,108,97,29,83,40,65,80,3,9,98,20,0,37,129,89,23,149,244,69,39,19,18,107,95,2,147,34,0,58,149,46,18,153

B-factor: mean 46.75, std 23.88, range [19.08, 251.21]

Sequence (276 aa):
MESADLRALAKHLYDSYIKSFPLTKAKARAILTGKTTDKSPFVIYDMNSLMMGEDKIKEVAIRIFQGCQFRSVEAVQEITEYAKSIPGFVNLDLNDQVTLLKYGVHEIIYTMLASLMNKDGVLISEGQGFMTREFLKSLRKPFGDFMEPKFEFAVKFNALELDDSDLAIFIAVIILSGDRPGLLNVKPIEDIQDNLLQALELQLKLNHPESSQLFAKLLQKMTDLRQIVTEHVQLLQVIKKTETDMSLHPLLQEIYKDLYHSSLTERHKILHRLLQ